Protein AF-A0A1J0LWB2-F1 (afdb_monomer)

Sequence (315 aa):
MRRSAWEVYEWVLEAARREGLGVGEGEIVRALRRLGRSAFRAFAQRLGLSPKYLRHDLLPVADLPEVLREALRQGLPLREAHRLHRLVRRGLLTLEDLEGKPPEALAALPYPDLEVPLEAPIWLFPPDPRGREALSPVVAKALVLRYTQRGELVVDPMAGYGTVVEAARALGRRAWGGDIQPLGPSVERADIRHLRERFRREAALLVLHPPTFAAFQKEGGRDLDPEERYAAYVQYLTDLVGYSLPALRQGGRLALVVSPRKEISPKEAQEGRDFFLSPFERALAEALSLRPVRYHLAVSRDGRQDWHVFVGEAG

Mean predicted aligned error: 6.79 Å

InterPro domains:
  IPR029063 S-adenosyl-L-methionine-dependent methyltransferase superfamily [G3DSA:3.40.50.150] (134-205)
  IPR029063 S-adenosyl-L-methionine-dependent methyltransferase superfamily [SSF53335] (137-183)

Solvent-accessible surface area (backbone atoms only — not comparable to full-atom values): 17330 Å² total; per-residue (Å²): 134,82,77,50,67,47,60,49,43,53,51,51,54,52,54,37,38,76,70,69,42,37,88,50,70,71,46,30,50,51,43,59,72,64,44,53,74,66,60,40,42,55,55,25,51,77,70,74,39,55,52,63,51,48,62,72,57,45,56,52,55,80,74,48,58,66,68,49,49,51,29,31,69,73,63,29,52,66,72,49,46,55,46,52,52,52,35,36,77,68,70,75,39,57,71,74,81,51,52,72,45,44,40,54,62,54,67,48,58,76,72,71,79,81,79,52,64,72,87,49,51,60,35,64,36,77,75,56,80,62,45,91,88,51,76,45,56,47,58,32,37,42,52,44,64,68,57,47,60,71,65,38,32,38,36,22,52,48,28,35,63,14,46,52,34,53,35,26,42,77,65,46,22,39,56,45,21,19,8,84,68,48,53,15,73,72,23,40,80,34,58,44,86,53,39,54,80,77,33,72,44,58,22,33,28,36,45,43,48,64,74,39,67,75,53,45,56,72,75,44,77,92,82,64,56,73,69,58,48,50,52,48,50,44,49,50,53,35,48,54,52,60,40,46,54,54,22,38,15,75,71,9,34,40,36,45,38,41,49,78,81,88,78,69,52,71,72,34,43,76,70,72,50,73,75,88,76,78,62,62,67,55,40,50,64,70,38,78,66,38,48,80,76,50,61,35,43,34,33,22,76,82,70,83,46,60,38,44,33,43,29,28,29,33,106

Organism: Thermus brockianus (NCBI:txid56956)

Foldseek 3Di:
DDDALLRLLVVLQVLLVVVVQDDDLVSSLVSLQPDDPVRNCVSQVVSVHHSCCVNPQRSCLVVQDVLLSVLSVLRQHSVLSVVLRVCCVVVVDPVVNSHLAHNLRSSQPPQDDQPFPLPDQEGEDADRSSDALDDRLNVLLSQLVNQDDAAAEEEEQDCAQVSNVVSQVVRRYHYAAEHCHHRHPRYHDDHLLCVLVVAAQRHQEYEYRDGALVRQCVVDDPPDDPVVSVVVVLVVLLVSVVSCQRRHHAQHKYKYKYDFDDDQDPVCVVSVNPDGDDSPVVSVVVVVQWDWDGWHWYAYPVRPYIIIITMTTGD

pLDDT: mean 89.71, std 10.51, range [50.34, 98.81]

Secondary structure (DSSP, 8-state):
-PPPHHHHHHHHHHHHHHTTS-SSHHHHHHHHHHS-HHHHHHHHHHTT--HHHIIIIIGGGGGS-HHHHHHHHTT--HHHHHHHHHHHHTTSS-SGGGTT--HHHHHTPSPPP----TTSSEEEEPPPTT-TTSPPHHHHHHHHHHH--TTPEEEETT-TTTHHHHHHHHTT-EEEEEESS--STT-EE--GGGHHHH-SS-EEEEEE-PPPHHHHHHHS-TTS-HHHHHHHHHHHHHHHHHHHGGGEEEEEEEEEEE-------HHHHHTT------THHHHHHH-TTEEEEEEEEEEETTSS-EEEEEEEEE-

Structure (mmCIF, N/CA/C/O backbone):
data_AF-A0A1J0LWB2-F1
#
_entry.id   AF-A0A1J0LWB2-F1
#
loop_
_atom_site.group_PDB
_atom_site.id
_atom_site.type_symbol
_atom_site.label_atom_id
_atom_site.label_alt_id
_atom_site.label_comp_id
_atom_site.label_asym_id
_atom_site.label_entity_id
_atom_site.label_seq_id
_atom_site.pdbx_PDB_ins_code
_atom_site.Cartn_x
_atom_site.Cartn_y
_atom_site.Cartn_z
_atom_site.occupancy
_atom_site.B_iso_or_equiv
_atom_site.auth_seq_id
_atom_site.auth_comp_id
_atom_site.auth_asym_id
_atom_site.auth_atom_id
_atom_site.pdbx_PDB_model_num
ATOM 1 N N . MET A 1 1 ? 18.653 17.272 -13.299 1.00 50.34 1 MET A N 1
ATOM 2 C CA . MET A 1 1 ? 17.707 16.162 -13.041 1.00 50.34 1 MET A CA 1
ATOM 3 C C . MET A 1 1 ? 18.201 14.908 -13.740 1.00 50.34 1 MET A C 1
ATOM 5 O O . MET A 1 1 ? 18.636 14.998 -14.881 1.00 50.34 1 MET A O 1
ATOM 9 N N . ARG A 1 2 ? 18.203 13.763 -13.053 1.00 75.56 2 ARG A N 1
ATOM 10 C CA . ARG A 1 2 ? 18.550 12.465 -13.649 1.00 75.56 2 ARG A CA 1
ATOM 11 C C . ARG A 1 2 ? 17.336 11.986 -14.450 1.00 75.56 2 ARG A C 1
ATOM 13 O O . ARG A 1 2 ? 16.256 11.942 -13.874 1.00 75.56 2 ARG A O 1
ATOM 20 N N . ARG A 1 3 ? 17.510 11.673 -15.740 1.00 83.88 3 ARG A N 1
ATOM 21 C CA . ARG A 1 3 ? 16.403 11.204 -16.589 1.00 83.88 3 ARG A CA 1
ATOM 22 C C . ARG A 1 3 ? 15.801 9.908 -16.040 1.00 83.88 3 ARG A C 1
ATOM 24 O O . ARG A 1 3 ? 16.555 9.029 -15.606 1.00 83.88 3 ARG A O 1
ATOM 31 N N . SER A 1 4 ? 14.479 9.788 -16.076 1.00 92.31 4 SER A N 1
ATOM 32 C CA . SER A 1 4 ? 13.766 8.547 -15.780 1.00 92.31 4 SER A CA 1
ATOM 33 C C . SER A 1 4 ? 14.078 7.486 -16.842 1.00 92.31 4 SER A C 1
ATOM 35 O O . SER A 1 4 ? 14.552 7.786 -17.940 1.00 92.31 4 SER A O 1
ATOM 37 N N . ALA A 1 5 ? 13.828 6.214 -16.530 1.00 93.31 5 ALA A N 1
ATOM 38 C CA . ALA A 1 5 ? 14.033 5.148 -17.509 1.00 93.31 5 ALA A CA 1
ATOM 39 C C . ALA A 1 5 ? 13.138 5.315 -18.749 1.00 93.31 5 ALA A C 1
ATOM 41 O O . ALA A 1 5 ? 13.579 4.997 -19.853 1.00 93.31 5 ALA A O 1
ATOM 42 N N . TRP A 1 6 ? 11.925 5.848 -18.565 1.00 96.06 6 TRP A N 1
ATOM 43 C CA . TRP A 1 6 ? 11.004 6.164 -19.652 1.00 96.06 6 TRP A CA 1
ATOM 44 C C . TRP A 1 6 ? 11.558 7.271 -20.558 1.00 96.06 6 TRP A C 1
ATOM 46 O O . TRP A 1 6 ? 11.676 7.071 -21.762 1.00 96.06 6 TRP A O 1
ATOM 56 N N . GLU A 1 7 ? 12.024 8.380 -19.980 1.00 96.12 7 GLU A N 1
ATOM 57 C CA . GLU A 1 7 ? 12.622 9.489 -20.740 1.00 96.12 7 GLU A CA 1
ATOM 58 C C . GLU A 1 7 ? 13.866 9.041 -21.526 1.00 96.12 7 GLU A C 1
ATOM 60 O O . GLU A 1 7 ? 14.116 9.486 -22.646 1.00 96.12 7 GLU A O 1
ATOM 65 N N . VAL A 1 8 ? 14.672 8.137 -20.954 1.00 96.44 8 VAL A N 1
ATOM 66 C CA . VAL A 1 8 ? 15.820 7.551 -21.663 1.00 96.44 8 VAL A CA 1
ATOM 67 C C . VAL A 1 8 ? 15.359 6.652 -22.812 1.00 96.44 8 VAL A C 1
ATOM 69 O O . VAL A 1 8 ? 15.985 6.661 -23.872 1.00 96.44 8 VAL A O 1
ATOM 72 N N . TYR A 1 9 ? 14.288 5.881 -22.622 1.00 97.31 9 TYR A N 1
ATOM 73 C CA . TYR A 1 9 ? 13.714 5.041 -23.669 1.00 97.31 9 TYR A CA 1
ATOM 74 C C . TYR A 1 9 ? 13.178 5.882 -24.838 1.00 97.31 9 TYR A C 1
ATOM 76 O O . TYR A 1 9 ? 13.535 5.618 -25.985 1.00 97.31 9 TYR A O 1
ATOM 84 N N . GLU A 1 10 ? 12.430 6.950 -24.565 1.00 96.75 10 GLU A N 1
ATOM 85 C CA . GLU A 1 10 ? 11.955 7.884 -25.596 1.00 96.75 10 GLU A CA 1
ATOM 86 C C . GLU A 1 10 ? 13.114 8.550 -26.337 1.00 96.75 10 GLU A C 1
ATOM 88 O O . GLU A 1 10 ? 13.130 8.592 -27.569 1.00 96.75 10 GLU A O 1
ATOM 93 N N . TRP A 1 11 ? 14.145 8.976 -25.606 1.00 97.00 11 TRP A N 1
ATOM 94 C CA . TRP A 1 11 ? 15.340 9.557 -26.209 1.00 97.00 11 TRP A CA 1
ATOM 95 C C . TRP A 1 11 ? 16.062 8.588 -27.161 1.00 97.00 11 TRP A C 1
ATOM 97 O O . TRP A 1 11 ? 16.540 8.997 -28.222 1.00 97.00 11 TRP A O 1
ATOM 107 N N . VAL A 1 12 ? 16.111 7.295 -26.823 1.00 97.62 12 VAL A N 1
ATOM 108 C CA . VAL A 1 12 ? 16.635 6.245 -27.712 1.00 97.62 12 VAL A CA 1
ATOM 109 C C . VAL A 1 12 ? 15.805 6.144 -28.993 1.00 97.62 12 VAL A C 1
ATOM 111 O O . VAL A 1 12 ? 16.383 6.051 -30.080 1.00 97.62 12 VAL A O 1
ATOM 114 N N . LEU A 1 13 ? 14.472 6.167 -28.886 1.00 97.75 13 LEU A N 1
ATOM 115 C CA . LEU A 1 13 ? 13.584 6.098 -30.049 1.00 97.75 13 LEU A CA 1
ATOM 116 C C . LEU A 1 13 ? 13.758 7.318 -30.959 1.00 97.75 13 LEU A C 1
ATOM 118 O O . LEU A 1 13 ? 13.860 7.171 -32.177 1.00 97.75 13 LEU A O 1
ATOM 122 N N . GLU A 1 14 ? 13.860 8.518 -30.388 1.00 97.44 14 GLU A N 1
ATOM 123 C CA . GLU A 1 14 ? 14.121 9.739 -31.151 1.00 97.44 14 GLU A CA 1
ATOM 124 C C . GLU A 1 14 ? 15.462 9.700 -31.885 1.00 97.44 14 GLU A C 1
ATOM 126 O O . GLU A 1 14 ? 15.532 10.063 -33.061 1.00 97.44 14 GLU A O 1
ATOM 131 N N . ALA A 1 15 ? 16.526 9.257 -31.211 1.00 97.12 15 ALA A N 1
ATOM 132 C CA . ALA A 1 15 ? 17.847 9.149 -31.817 1.00 97.12 15 ALA A CA 1
ATOM 133 C C . ALA A 1 15 ? 17.842 8.166 -32.995 1.00 97.12 15 ALA A C 1
ATOM 135 O O . ALA A 1 15 ? 18.354 8.477 -34.067 1.00 97.12 15 ALA A O 1
ATOM 136 N N . ALA A 1 16 ? 17.194 7.013 -32.828 1.00 96.94 16 ALA A N 1
ATOM 137 C CA . ALA A 1 16 ? 17.057 6.029 -33.892 1.00 96.94 16 ALA A CA 1
ATOM 138 C C . ALA A 1 16 ? 16.221 6.548 -35.075 1.00 96.94 16 ALA A C 1
ATOM 140 O O . ALA A 1 16 ? 16.562 6.282 -36.228 1.00 96.94 16 ALA A O 1
ATOM 141 N N . ARG A 1 17 ? 15.172 7.340 -34.812 1.00 97.00 17 ARG A N 1
ATOM 142 C CA . ARG A 1 17 ? 14.364 7.983 -35.860 1.00 97.00 17 ARG A CA 1
ATOM 143 C C . ARG A 1 17 ? 15.189 8.968 -36.691 1.00 97.00 17 ARG A C 1
ATOM 145 O O . ARG A 1 17 ? 15.087 8.958 -37.914 1.00 97.00 17 ARG A O 1
ATOM 152 N N . ARG A 1 18 ? 16.045 9.779 -36.053 1.00 96.06 18 ARG A N 1
ATOM 153 C CA . ARG A 1 18 ? 16.957 10.711 -36.755 1.00 96.06 18 ARG A CA 1
ATOM 154 C C . ARG A 1 18 ? 17.971 9.992 -37.647 1.00 96.06 18 ARG A C 1
ATOM 156 O O . ARG A 1 18 ? 18.451 10.575 -38.610 1.00 96.06 18 ARG A O 1
ATOM 163 N N . GLU A 1 19 ? 18.267 8.731 -37.349 1.00 93.94 19 GLU A N 1
ATOM 164 C CA . GLU A 1 19 ? 19.167 7.879 -38.135 1.00 93.94 19 GLU A CA 1
ATOM 165 C C . GLU A 1 19 ? 18.444 7.043 -39.197 1.00 93.94 19 GLU A C 1
ATOM 167 O O . GLU A 1 19 ? 19.058 6.192 -39.837 1.00 93.94 19 GLU A O 1
ATOM 172 N N . GLY A 1 20 ? 17.141 7.266 -39.390 1.00 94.00 20 GLY A N 1
ATOM 173 C CA . GLY A 1 20 ? 16.360 6.558 -40.399 1.00 94.00 20 GLY A CA 1
ATOM 174 C C . GLY A 1 20 ? 16.113 5.084 -40.070 1.00 94.00 20 GLY A C 1
ATOM 175 O O . GLY A 1 20 ? 15.808 4.306 -40.968 1.00 94.00 20 GLY A O 1
ATOM 176 N N . LEU A 1 21 ? 16.211 4.677 -38.797 1.00 91.88 21 LEU A N 1
ATOM 177 C CA . LEU A 1 21 ? 15.975 3.288 -38.371 1.00 91.88 21 LEU A CA 1
ATOM 178 C C . LEU A 1 21 ? 14.481 2.907 -38.286 1.00 91.88 21 LEU A C 1
ATOM 180 O O . LEU A 1 21 ? 14.154 1.810 -37.834 1.00 91.88 21 LEU A O 1
ATOM 184 N N . GLY A 1 22 ? 13.578 3.794 -38.708 1.00 92.38 22 GLY A N 1
ATOM 185 C CA . GLY A 1 22 ? 12.127 3.598 -38.722 1.00 92.38 22 GLY A CA 1
ATOM 186 C C . GLY A 1 22 ? 11.370 4.829 -38.227 1.00 92.38 22 GLY A C 1
ATOM 187 O O . GLY A 1 22 ? 11.967 5.763 -37.687 1.00 92.38 22 GLY A O 1
ATOM 188 N N . VAL A 1 23 ? 10.047 4.826 -38.398 1.00 90.25 23 VAL A N 1
ATOM 189 C CA . VAL A 1 23 ? 9.174 5.925 -37.944 1.00 90.25 23 VAL A CA 1
ATOM 190 C C . VAL A 1 23 ? 8.468 5.538 -36.647 1.00 90.25 23 VAL A C 1
ATOM 192 O O . VAL A 1 23 ? 8.470 6.309 -35.677 1.00 90.25 23 VAL A O 1
ATOM 195 N N . GLY A 1 24 ? 7.913 4.323 -36.618 1.00 93.62 24 GLY A N 1
ATOM 196 C CA . GLY A 1 24 ? 7.199 3.770 -35.470 1.00 93.62 24 GLY A CA 1
ATOM 197 C C . GLY A 1 24 ? 8.116 3.074 -34.463 1.00 93.62 24 GLY A C 1
ATOM 198 O O . GLY A 1 24 ? 9.138 2.492 -34.829 1.00 93.62 24 GLY A O 1
ATOM 199 N N . GLU A 1 25 ? 7.716 3.068 -33.188 1.00 95.75 25 GLU A N 1
ATOM 200 C CA . GLU A 1 25 ? 8.449 2.400 -32.098 1.00 95.75 25 GLU A CA 1
ATOM 201 C C . GLU A 1 25 ? 8.793 0.943 -32.440 1.00 95.75 25 GLU A C 1
ATOM 203 O O . GLU A 1 25 ? 9.950 0.534 -32.346 1.00 95.75 25 GLU A O 1
ATOM 208 N N . GLY A 1 26 ? 7.812 0.168 -32.912 1.00 95.06 26 GLY A N 1
ATOM 209 C CA . GLY A 1 26 ? 8.024 -1.236 -33.261 1.00 95.06 26 GLY A CA 1
ATOM 210 C C . GLY A 1 26 ? 9.034 -1.443 -34.396 1.00 95.06 26 GLY A C 1
ATOM 211 O O . GLY A 1 26 ? 9.789 -2.415 -34.375 1.00 95.06 26 GLY A O 1
ATOM 212 N N . GLU A 1 27 ? 9.086 -0.542 -35.381 1.00 96.50 27 GLU A N 1
ATOM 213 C CA . GLU A 1 27 ? 10.077 -0.592 -36.466 1.00 96.50 27 GLU A CA 1
ATOM 214 C C . GLU A 1 27 ? 11.475 -0.297 -35.939 1.00 96.50 27 GLU A C 1
ATOM 216 O O . GLU A 1 27 ? 12.389 -1.095 -36.149 1.00 96.50 27 GLU A O 1
ATOM 221 N N . ILE A 1 28 ? 11.598 0.794 -35.182 1.00 97.94 28 ILE A N 1
ATOM 222 C CA . ILE A 1 28 ? 12.841 1.246 -34.563 1.00 97.94 28 ILE A CA 1
ATOM 223 C C . ILE A 1 28 ? 13.427 0.149 -33.673 1.00 97.94 28 ILE A C 1
ATOM 225 O O . ILE A 1 28 ? 14.597 -0.213 -33.804 1.00 97.94 28 ILE A O 1
ATOM 229 N N . VAL A 1 29 ? 12.617 -0.437 -32.790 1.00 97.19 29 VAL A N 1
ATOM 230 C CA . VAL A 1 29 ? 13.066 -1.486 -31.867 1.00 97.19 29 VAL A CA 1
ATOM 231 C C . VAL A 1 29 ? 13.518 -2.728 -32.638 1.00 97.19 29 VAL A C 1
ATOM 233 O O . VAL A 1 29 ? 14.559 -3.307 -32.311 1.00 97.19 29 VAL A O 1
ATOM 236 N N . ARG A 1 30 ? 12.797 -3.128 -33.696 1.00 97.38 30 ARG A N 1
ATOM 237 C CA . ARG A 1 30 ? 13.216 -4.240 -34.569 1.00 97.38 30 ARG A CA 1
ATOM 238 C C . ARG A 1 30 ? 14.526 -3.937 -35.295 1.00 97.38 30 ARG A C 1
ATOM 240 O O . ARG A 1 30 ? 15.390 -4.813 -35.341 1.00 97.38 30 ARG A O 1
ATOM 247 N N . ALA A 1 31 ? 14.692 -2.730 -35.832 1.00 97.25 31 ALA A N 1
ATOM 248 C CA . ALA A 1 31 ? 15.914 -2.306 -36.507 1.00 97.25 31 ALA A CA 1
ATOM 249 C C . ALA A 1 31 ? 17.111 -2.324 -35.545 1.00 97.25 31 ALA A C 1
ATOM 251 O O . ALA A 1 31 ? 18.113 -2.983 -35.820 1.00 97.25 31 ALA A O 1
ATOM 252 N N . LEU A 1 32 ? 16.968 -1.721 -34.360 1.00 97.25 32 LEU A N 1
ATOM 253 C CA . LEU A 1 32 ? 18.001 -1.709 -33.320 1.00 97.25 32 LEU A CA 1
ATOM 254 C C . LEU A 1 32 ? 18.388 -3.124 -32.860 1.00 97.25 32 LEU A C 1
ATOM 256 O O . LEU A 1 32 ? 19.571 -3.406 -32.667 1.00 97.25 32 LEU A O 1
ATOM 260 N N . ARG A 1 33 ? 17.426 -4.050 -32.725 1.00 96.50 33 ARG A N 1
ATOM 261 C CA . ARG A 1 33 ? 17.703 -5.459 -32.370 1.00 96.50 33 ARG A CA 1
ATOM 262 C C . ARG A 1 33 ? 18.510 -6.198 -33.447 1.00 96.50 33 ARG A C 1
ATOM 264 O O . ARG A 1 33 ? 19.288 -7.088 -33.085 1.00 96.50 33 ARG A O 1
ATOM 271 N N . ARG A 1 34 ? 18.334 -5.829 -34.724 1.00 96.56 34 ARG A N 1
ATOM 272 C CA . ARG A 1 34 ? 18.994 -6.423 -35.904 1.00 96.56 34 ARG A CA 1
ATOM 273 C C . ARG A 1 34 ? 20.358 -5.818 -36.236 1.00 96.56 34 ARG A C 1
ATOM 275 O O . ARG A 1 34 ? 21.096 -6.431 -37.003 1.00 96.56 34 ARG A O 1
ATOM 282 N N . LEU A 1 35 ? 20.708 -4.655 -35.680 1.00 95.12 35 LEU A N 1
ATOM 283 C CA . LEU A 1 35 ? 22.022 -4.052 -35.907 1.00 95.12 35 LEU A CA 1
ATOM 284 C C . LEU A 1 35 ? 23.146 -5.029 -35.542 1.00 95.12 35 LEU A C 1
ATOM 286 O O . LEU A 1 35 ? 23.122 -5.684 -34.495 1.00 95.12 35 LEU A O 1
ATOM 290 N N . GLY A 1 36 ? 24.175 -5.069 -36.390 1.00 96.44 36 GLY A N 1
ATOM 291 C CA . GLY A 1 36 ? 25.411 -5.783 -36.091 1.00 96.44 36 GLY A CA 1
ATOM 292 C C . GLY A 1 36 ? 26.055 -5.271 -34.799 1.00 96.44 36 GLY A C 1
ATOM 293 O O . GLY A 1 36 ? 25.891 -4.111 -34.414 1.00 96.44 36 GLY A O 1
ATOM 294 N N . ARG A 1 37 ? 26.829 -6.128 -34.123 1.00 95.25 37 ARG A N 1
ATOM 295 C CA . ARG A 1 37 ? 27.415 -5.840 -32.799 1.00 95.25 37 ARG A CA 1
ATOM 296 C C . ARG A 1 37 ? 28.179 -4.510 -32.746 1.00 95.25 37 ARG A C 1
ATOM 298 O O . ARG A 1 37 ? 28.050 -3.790 -31.758 1.00 95.25 37 ARG A O 1
ATOM 305 N N . SER A 1 38 ? 28.957 -4.191 -33.780 1.00 96.50 38 SER A N 1
ATOM 306 C CA . SER A 1 38 ? 29.737 -2.949 -33.859 1.00 96.50 38 SER A CA 1
ATOM 307 C C . SER A 1 38 ? 28.842 -1.717 -34.013 1.00 96.50 38 SER A C 1
ATOM 309 O O . SER A 1 38 ? 28.973 -0.777 -33.233 1.00 96.50 38 SER A O 1
ATOM 311 N N . ALA A 1 39 ? 27.877 -1.758 -34.938 1.00 96.44 39 ALA A N 1
ATOM 312 C CA . ALA A 1 39 ? 26.924 -0.669 -35.162 1.00 96.44 39 ALA A CA 1
ATOM 313 C C . ALA A 1 39 ? 26.061 -0.403 -33.918 1.00 96.44 39 ALA A C 1
ATOM 315 O O . ALA A 1 39 ? 25.905 0.739 -33.495 1.00 96.44 39 ALA A O 1
ATOM 316 N N . PHE A 1 40 ? 25.583 -1.463 -33.261 1.00 97.75 40 PHE A N 1
ATOM 317 C CA . PHE A 1 40 ? 24.809 -1.344 -32.027 1.00 97.75 40 PHE A CA 1
ATOM 318 C C . PHE A 1 40 ? 25.623 -0.728 -30.878 1.00 97.75 40 PHE A C 1
ATOM 320 O O . PHE A 1 40 ? 25.121 0.109 -30.129 1.00 97.75 40 PHE A O 1
ATOM 327 N N . ARG A 1 41 ? 26.899 -1.119 -30.730 1.00 97.56 41 ARG A N 1
ATOM 328 C CA . ARG A 1 41 ? 27.798 -0.532 -29.722 1.00 97.56 41 ARG A CA 1
ATOM 329 C C . ARG A 1 41 ? 28.055 0.948 -29.984 1.00 97.56 41 ARG A C 1
ATOM 331 O O . ARG A 1 41 ? 27.961 1.727 -29.042 1.00 97.56 41 ARG A O 1
ATOM 338 N N . ALA A 1 42 ? 28.329 1.323 -31.233 1.00 97.19 42 ALA A N 1
ATOM 339 C CA . ALA A 1 42 ? 28.524 2.717 -31.622 1.00 97.19 42 ALA A CA 1
ATOM 340 C C . ALA A 1 42 ? 27.259 3.558 -31.373 1.00 97.19 42 ALA A C 1
ATOM 342 O O . ALA A 1 42 ? 27.342 4.683 -30.883 1.00 97.19 42 ALA A O 1
ATOM 343 N N . PHE A 1 43 ? 26.075 2.998 -31.641 1.00 97.56 43 PHE A N 1
ATOM 344 C CA . PHE A 1 43 ? 24.801 3.633 -31.307 1.00 97.56 43 PHE A CA 1
ATOM 345 C C . PHE A 1 43 ? 24.651 3.862 -29.797 1.00 97.56 43 PHE A C 1
ATOM 347 O O . PHE A 1 43 ? 24.436 4.994 -29.374 1.00 97.56 43 PHE A O 1
ATOM 354 N N . ALA A 1 44 ? 24.851 2.829 -28.973 1.00 97.19 44 ALA A N 1
ATOM 355 C CA . ALA A 1 44 ? 24.745 2.949 -27.518 1.00 97.19 44 ALA A CA 1
ATOM 356 C C . ALA A 1 44 ? 25.751 3.958 -26.926 1.00 97.19 44 ALA A C 1
ATOM 358 O O . ALA A 1 44 ? 25.377 4.782 -26.093 1.00 97.19 44 ALA A O 1
ATOM 359 N N . GLN A 1 45 ? 27.008 3.928 -27.385 1.00 96.19 45 GLN A N 1
ATOM 360 C CA . GLN A 1 45 ? 28.072 4.816 -26.905 1.00 96.19 45 GLN A CA 1
ATOM 361 C C . GLN A 1 45 ? 27.788 6.291 -27.195 1.00 96.19 45 GLN A C 1
ATOM 363 O O . GLN A 1 45 ? 28.016 7.122 -26.320 1.00 96.19 45 GLN A O 1
ATOM 368 N N . ARG A 1 46 ? 27.240 6.623 -28.372 1.00 96.25 46 ARG A N 1
ATOM 369 C CA . ARG A 1 46 ? 26.841 8.006 -28.700 1.00 96.25 46 ARG A CA 1
ATOM 370 C C . ARG A 1 46 ? 25.761 8.548 -27.769 1.00 96.25 46 ARG A C 1
ATOM 372 O O . ARG A 1 46 ? 25.734 9.742 -27.499 1.00 96.25 46 ARG A O 1
ATOM 379 N N . LEU A 1 47 ? 24.906 7.671 -27.249 1.00 95.38 47 LEU A N 1
ATOM 380 C CA . LEU A 1 47 ? 23.891 8.019 -26.255 1.00 95.38 47 LEU A CA 1
ATOM 381 C C . LEU A 1 47 ? 24.425 7.968 -24.812 1.00 95.38 47 LEU A C 1
ATOM 383 O O . LEU A 1 47 ? 23.662 8.139 -23.867 1.00 95.38 47 LEU A O 1
ATOM 387 N N . GLY A 1 48 ? 25.716 7.693 -24.603 1.00 96.06 48 GLY A N 1
ATOM 388 C CA . GLY A 1 48 ? 26.278 7.516 -23.262 1.00 96.06 48 GLY A CA 1
ATOM 389 C C . GLY A 1 48 ? 25.683 6.322 -22.504 1.00 96.06 48 GLY A C 1
ATOM 390 O O . GLY A 1 48 ? 25.721 6.284 -21.276 1.00 96.06 48 GLY A O 1
ATOM 391 N N . LEU A 1 49 ? 25.109 5.348 -23.218 1.00 96.62 49 LEU A N 1
ATOM 392 C CA . LEU A 1 49 ? 24.478 4.166 -22.640 1.00 96.62 49 LEU A CA 1
ATOM 393 C C . LEU A 1 49 ? 25.397 2.953 -22.758 1.00 96.62 49 LEU A C 1
ATOM 395 O O . LEU A 1 49 ? 26.073 2.742 -23.768 1.00 96.62 49 LEU A O 1
ATOM 399 N N . SER A 1 50 ? 25.368 2.079 -21.750 1.00 97.06 50 SER A N 1
ATOM 400 C CA . SER A 1 50 ? 26.008 0.776 -21.910 1.00 97.06 50 SER A CA 1
ATOM 401 C C . SER A 1 50 ? 25.227 -0.060 -22.942 1.00 97.06 50 SER A C 1
ATOM 403 O O . SER A 1 50 ? 23.992 -0.108 -22.885 1.00 97.06 50 SER A O 1
ATOM 405 N N . PRO A 1 51 ? 25.903 -0.782 -23.858 1.00 97.38 51 PRO A N 1
ATOM 406 C CA . PRO A 1 51 ? 25.220 -1.651 -24.817 1.00 97.38 51 PRO A CA 1
ATOM 407 C C . PRO A 1 51 ? 24.355 -2.720 -24.138 1.00 97.38 51 PRO A C 1
ATOM 409 O O . PRO A 1 51 ? 23.314 -3.102 -24.667 1.00 97.38 51 PRO A O 1
ATOM 412 N N . LYS A 1 52 ? 24.768 -3.194 -22.954 1.00 96.69 52 LYS A N 1
ATOM 413 C CA . LYS A 1 52 ? 24.003 -4.171 -22.172 1.00 96.69 52 LYS A CA 1
ATOM 414 C C . LYS A 1 52 ? 22.674 -3.574 -21.708 1.00 96.69 52 LYS A C 1
ATOM 416 O O . LYS A 1 52 ? 21.642 -4.179 -21.969 1.00 96.69 52 LYS A O 1
ATOM 421 N N . TYR A 1 53 ? 22.714 -2.386 -21.104 1.00 96.81 53 TYR A N 1
ATOM 422 C CA . TYR A 1 53 ? 21.523 -1.683 -20.628 1.00 96.81 53 TYR A CA 1
ATOM 423 C C . TYR A 1 53 ? 20.551 -1.373 -21.767 1.00 96.81 53 TYR A C 1
ATOM 425 O O . TYR A 1 53 ? 19.366 -1.689 -21.685 1.00 96.81 53 TYR A O 1
ATOM 433 N N . LEU A 1 54 ? 21.063 -0.843 -22.885 1.00 97.75 54 LEU A N 1
ATOM 434 C CA . LEU A 1 54 ? 20.231 -0.582 -24.056 1.00 97.75 54 LEU A CA 1
ATOM 435 C C . LEU A 1 54 ? 19.551 -1.865 -24.555 1.00 97.75 54 LEU A C 1
ATOM 437 O O . LEU A 1 54 ? 18.342 -1.885 -24.765 1.00 97.75 54 LEU A O 1
ATOM 441 N N . ARG A 1 55 ? 20.313 -2.951 -24.722 1.00 97.38 55 ARG A N 1
ATOM 442 C CA . ARG A 1 55 ? 19.803 -4.188 -25.327 1.00 97.38 55 ARG A CA 1
ATOM 443 C C . ARG A 1 55 ? 18.852 -4.967 -24.424 1.00 97.38 55 ARG A C 1
ATOM 445 O O . ARG A 1 55 ? 17.882 -5.522 -24.932 1.00 97.38 55 ARG A O 1
ATOM 452 N N . HIS A 1 56 ? 19.166 -5.071 -23.136 1.00 96.00 56 HIS A N 1
ATOM 453 C CA . HIS A 1 56 ? 18.514 -6.016 -22.226 1.00 96.00 56 HIS A CA 1
ATOM 454 C C . HIS A 1 56 ? 17.549 -5.370 -21.236 1.00 96.00 56 HIS A C 1
ATOM 456 O O . HIS A 1 56 ? 16.724 -6.090 -20.686 1.00 96.00 56 HIS A O 1
ATOM 462 N N . ASP A 1 57 ? 17.616 -4.054 -21.040 1.00 95.81 57 ASP A N 1
ATOM 463 C CA . ASP A 1 57 ? 16.743 -3.353 -20.100 1.00 95.81 57 ASP A CA 1
ATOM 464 C C . ASP A 1 57 ? 15.844 -2.341 -20.827 1.00 95.81 57 ASP A C 1
ATOM 466 O O . ASP A 1 57 ? 14.632 -2.361 -20.633 1.00 95.81 57 ASP A O 1
ATOM 470 N N . LEU A 1 58 ? 16.395 -1.500 -21.712 1.00 97.31 58 LEU A N 1
ATOM 471 C CA . LEU A 1 58 ? 15.611 -0.464 -22.403 1.00 97.31 58 LEU A CA 1
ATOM 472 C C . LEU A 1 58 ? 14.796 -0.993 -23.585 1.00 97.31 58 LEU A C 1
ATOM 474 O O . LEU A 1 58 ? 13.594 -0.777 -23.638 1.00 97.31 58 LEU A O 1
ATOM 478 N N . LEU A 1 59 ? 15.407 -1.688 -24.549 1.00 97.44 59 LEU A N 1
ATOM 479 C CA . LEU A 1 59 ? 14.661 -2.184 -25.716 1.00 97.44 59 LEU A CA 1
ATOM 480 C C . LEU A 1 59 ? 13.509 -3.148 -25.374 1.00 97.44 59 LEU A C 1
ATOM 482 O O . LEU A 1 59 ? 12.549 -3.182 -26.144 1.00 97.44 59 LEU A O 1
ATOM 486 N N . PRO A 1 60 ? 13.558 -3.934 -24.282 1.00 97.56 60 PRO A N 1
ATOM 487 C CA . PRO A 1 60 ? 12.410 -4.723 -23.835 1.00 97.56 60 PRO A CA 1
ATOM 488 C C . PRO A 1 60 ? 11.232 -3.909 -23.283 1.00 97.56 60 PRO A C 1
ATOM 490 O O . PRO A 1 60 ? 10.161 -4.481 -23.118 1.00 97.56 60 PRO A O 1
ATOM 493 N N . VAL A 1 61 ? 11.377 -2.598 -23.037 1.00 97.81 61 VAL A N 1
ATOM 494 C CA . VAL A 1 61 ? 10.241 -1.717 -22.681 1.00 97.81 61 VAL A CA 1
ATOM 495 C C . VAL A 1 61 ? 9.149 -1.755 -23.756 1.00 97.81 61 VAL A C 1
ATOM 497 O O . VAL A 1 61 ? 7.970 -1.714 -23.423 1.00 97.81 61 VAL A O 1
ATOM 500 N N . ALA A 1 62 ? 9.537 -1.927 -25.024 1.00 97.06 62 ALA A N 1
ATOM 501 C CA . ALA A 1 62 ? 8.622 -2.074 -26.160 1.00 97.06 62 ALA A CA 1
ATOM 502 C C . ALA A 1 62 ? 7.692 -3.294 -26.053 1.00 97.06 62 ALA A C 1
ATOM 504 O O . ALA A 1 62 ? 6.640 -3.329 -26.681 1.00 97.06 62 ALA A O 1
ATOM 505 N N . ASP A 1 63 ? 8.110 -4.316 -25.301 1.00 96.25 63 ASP A N 1
ATOM 506 C CA . ASP A 1 63 ? 7.359 -5.560 -25.134 1.00 96.25 63 ASP A CA 1
ATOM 507 C C . ASP A 1 63 ? 6.543 -5.558 -23.824 1.00 96.25 63 ASP A C 1
ATOM 509 O O . ASP A 1 63 ? 5.934 -6.573 -23.482 1.00 96.25 63 ASP A O 1
ATOM 513 N N . LEU A 1 64 ? 6.575 -4.468 -23.044 1.00 97.38 64 LEU A N 1
ATOM 514 C CA . LEU A 1 64 ? 5.799 -4.362 -21.810 1.00 97.38 64 LEU A CA 1
ATOM 515 C C . LEU A 1 64 ? 4.316 -4.108 -22.128 1.00 97.38 64 LEU A C 1
ATOM 517 O O . LEU A 1 64 ? 4.012 -3.283 -22.989 1.00 97.38 64 LEU A O 1
ATOM 521 N N . PRO A 1 65 ? 3.385 -4.744 -21.395 1.00 97.00 65 PRO A N 1
ATOM 522 C CA . PRO A 1 65 ? 1.974 -4.366 -21.402 1.00 97.00 65 PRO A CA 1
ATOM 523 C C . PRO A 1 65 ? 1.780 -2.879 -21.080 1.00 97.00 65 PRO A C 1
ATOM 525 O O . PRO A 1 65 ? 2.531 -2.324 -20.273 1.00 97.00 65 PRO A O 1
ATOM 528 N N . GLU A 1 66 ? 0.747 -2.248 -21.647 1.00 96.31 66 GLU A N 1
ATOM 529 C CA . GLU A 1 66 ? 0.544 -0.796 -21.510 1.00 96.31 66 GLU A CA 1
ATOM 530 C C . GLU A 1 66 ? 0.420 -0.350 -20.047 1.00 96.31 66 GLU A C 1
ATOM 532 O O . GLU A 1 66 ? 1.012 0.656 -19.677 1.00 96.31 66 GLU A O 1
ATOM 537 N N . VAL A 1 67 ? -0.215 -1.150 -19.182 1.00 96.19 67 VAL A N 1
ATOM 538 C CA . VAL A 1 67 ? -0.295 -0.875 -17.733 1.00 96.19 67 VAL A CA 1
ATOM 539 C C . VAL A 1 67 ? 1.085 -0.688 -17.083 1.00 96.19 67 VAL A C 1
ATOM 541 O O . VAL A 1 67 ? 1.275 0.195 -16.251 1.00 96.19 67 VAL A O 1
ATOM 544 N N . LEU A 1 68 ? 2.092 -1.465 -17.496 1.00 96.94 68 LEU A N 1
ATOM 545 C CA . LEU A 1 68 ? 3.455 -1.338 -16.975 1.00 96.94 68 LEU A CA 1
ATOM 546 C C . LEU A 1 68 ? 4.222 -0.190 -17.629 1.00 96.94 68 LEU A C 1
ATOM 548 O O . LEU A 1 68 ? 5.096 0.391 -16.990 1.00 96.94 68 LEU A O 1
ATOM 552 N N . ARG A 1 69 ? 3.907 0.150 -18.881 1.00 96.25 69 ARG A N 1
ATOM 553 C CA . ARG A 1 69 ? 4.473 1.327 -19.554 1.00 96.25 69 ARG A CA 1
ATOM 554 C C . ARG A 1 69 ? 3.971 2.607 -18.902 1.00 96.25 69 ARG A C 1
ATOM 556 O O . ARG A 1 69 ? 4.771 3.494 -18.625 1.00 96.25 69 ARG A O 1
ATOM 563 N N . GLU A 1 70 ? 2.690 2.656 -18.566 1.00 95.31 70 GLU A N 1
ATOM 564 C CA . GLU A 1 70 ? 2.101 3.763 -17.827 1.00 95.31 70 GLU A CA 1
ATOM 565 C C . GLU A 1 70 ? 2.712 3.891 -16.429 1.00 95.31 70 GLU A C 1
ATOM 567 O O . GLU A 1 70 ? 3.179 4.963 -16.052 1.00 95.31 70 GLU A O 1
ATOM 572 N N . ALA A 1 71 ? 2.864 2.780 -15.705 1.00 94.81 71 ALA A N 1
ATOM 573 C CA . ALA A 1 71 ? 3.558 2.792 -14.421 1.00 94.81 71 ALA A CA 1
ATOM 574 C C . ALA A 1 71 ? 5.009 3.306 -14.532 1.00 94.81 71 ALA A C 1
ATOM 576 O O . ALA A 1 71 ? 5.466 4.061 -13.673 1.00 94.81 71 ALA A O 1
ATOM 577 N N . LEU A 1 72 ? 5.743 2.941 -15.594 1.00 95.44 72 LEU A N 1
ATOM 578 C CA . LEU A 1 72 ? 7.086 3.477 -15.859 1.00 95.44 72 LEU A CA 1
ATOM 579 C C . LEU A 1 72 ? 7.076 4.997 -16.069 1.00 95.44 72 LEU A C 1
ATOM 581 O O . LEU A 1 72 ? 7.970 5.670 -15.552 1.00 95.44 72 LEU A O 1
ATOM 585 N N . ARG A 1 73 ? 6.087 5.541 -16.796 1.00 94.88 73 ARG A N 1
ATOM 586 C CA . ARG A 1 73 ? 5.911 6.997 -16.978 1.00 94.88 73 ARG A CA 1
ATOM 587 C C . ARG A 1 73 ? 5.669 7.701 -15.649 1.00 94.88 73 ARG A C 1
ATOM 589 O O . ARG A 1 73 ? 6.218 8.771 -15.413 1.00 94.88 73 ARG A O 1
ATOM 596 N N . GLN A 1 74 ? 4.915 7.055 -14.766 1.00 92.88 74 GLN A N 1
ATOM 597 C CA . GLN A 1 74 ? 4.597 7.553 -13.429 1.00 92.88 74 GLN A CA 1
ATOM 598 C C . GLN A 1 74 ? 5.747 7.388 -12.420 1.00 92.88 74 GLN A C 1
ATOM 600 O O . GLN A 1 74 ? 5.626 7.824 -11.281 1.00 92.88 74 GLN A O 1
ATOM 605 N N . GLY A 1 75 ? 6.882 6.805 -12.823 1.00 92.69 75 GLY A N 1
ATOM 606 C CA . GLY A 1 75 ? 8.086 6.726 -11.994 1.00 92.69 75 GLY A CA 1
ATOM 607 C C . GLY A 1 75 ? 8.388 5.346 -11.412 1.00 92.69 75 GLY A C 1
ATOM 608 O O . GLY A 1 75 ? 9.331 5.218 -10.627 1.00 92.69 75 GLY A O 1
ATOM 609 N N . LEU A 1 76 ? 7.665 4.293 -11.817 1.00 94.44 76 LEU A N 1
ATOM 610 C CA . LEU A 1 76 ? 8.034 2.922 -11.468 1.00 94.44 76 LEU A CA 1
ATOM 611 C C . LEU A 1 76 ? 9.468 2.634 -11.955 1.00 94.44 76 LEU A C 1
ATOM 613 O O . LEU A 1 76 ? 9.789 2.869 -13.123 1.00 94.44 76 LEU A O 1
ATOM 617 N N . PRO A 1 77 ? 10.367 2.105 -11.107 1.00 94.50 77 PRO A N 1
ATOM 618 C CA . PRO A 1 77 ? 11.712 1.782 -11.556 1.00 94.50 77 PRO A CA 1
ATOM 619 C C . PRO A 1 77 ? 11.707 0.684 -12.631 1.00 94.50 77 PRO A C 1
ATOM 621 O O . PRO A 1 77 ? 11.005 -0.318 -12.511 1.00 94.50 77 PRO A O 1
ATOM 624 N N . LEU A 1 78 ? 12.575 0.802 -13.642 1.00 95.88 78 LEU A N 1
ATOM 625 C CA . LEU A 1 78 ? 12.642 -0.145 -14.771 1.00 95.88 78 LEU A CA 1
ATOM 626 C C . LEU A 1 78 ? 12.787 -1.612 -14.349 1.00 95.88 78 LEU A C 1
ATOM 628 O O . LEU A 1 78 ? 12.158 -2.506 -14.914 1.00 95.88 78 LEU A O 1
ATOM 632 N N . ARG A 1 79 ? 13.596 -1.858 -13.314 1.00 95.50 79 ARG A N 1
ATOM 633 C CA . ARG A 1 79 ? 13.782 -3.199 -12.745 1.00 95.50 79 ARG A CA 1
ATOM 634 C C . ARG A 1 79 ? 12.472 -3.798 -12.217 1.00 95.50 79 ARG A C 1
ATOM 636 O O . ARG A 1 79 ? 12.284 -5.009 -12.300 1.00 95.50 79 ARG A O 1
ATOM 643 N N . GLU A 1 80 ? 11.591 -2.957 -11.679 1.00 95.81 80 GLU A N 1
ATOM 644 C CA . GLU A 1 80 ? 10.313 -3.348 -11.087 1.00 95.81 80 GLU A CA 1
ATOM 645 C C . GLU A 1 80 ? 9.314 -3.669 -12.196 1.00 95.81 80 GLU A C 1
ATOM 647 O O . GLU A 1 80 ? 8.714 -4.737 -12.164 1.00 95.81 80 GLU A O 1
ATOM 652 N N . ALA A 1 81 ? 9.232 -2.840 -13.243 1.00 96.88 81 ALA A N 1
ATOM 653 C CA . ALA A 1 81 ? 8.402 -3.134 -14.413 1.00 96.88 81 ALA A CA 1
ATOM 654 C C . ALA A 1 81 ? 8.783 -4.475 -15.065 1.00 96.88 81 ALA A C 1
ATOM 656 O O . ALA A 1 81 ? 7.921 -5.318 -15.314 1.00 96.88 81 ALA A O 1
ATOM 657 N N . HIS A 1 82 ? 10.082 -4.742 -15.251 1.00 97.44 82 HIS A N 1
ATOM 658 C CA . HIS A 1 82 ? 10.548 -6.038 -15.763 1.00 97.44 82 HIS A CA 1
ATOM 659 C C . HIS A 1 82 ? 10.279 -7.194 -14.802 1.00 97.44 82 HIS A C 1
ATOM 661 O O . HIS A 1 82 ? 9.979 -8.310 -15.237 1.00 97.44 82 HIS A O 1
ATOM 667 N N . ARG A 1 83 ? 10.373 -6.970 -13.485 1.00 96.69 83 ARG A N 1
ATOM 668 C CA . ARG A 1 83 ? 9.976 -7.977 -12.494 1.00 96.69 83 ARG A CA 1
ATOM 669 C C . ARG A 1 83 ? 8.491 -8.307 -12.629 1.00 96.69 83 ARG A C 1
ATOM 671 O O . ARG A 1 83 ? 8.179 -9.487 -12.760 1.00 96.69 83 ARG A O 1
ATOM 678 N N . LEU A 1 84 ? 7.617 -7.303 -12.639 1.00 97.38 84 LEU A N 1
ATOM 679 C CA . LEU A 1 84 ? 6.167 -7.478 -12.736 1.00 97.38 84 LEU A CA 1
ATOM 680 C C . LEU A 1 84 ? 5.774 -8.159 -14.046 1.00 97.38 84 LEU A C 1
ATOM 682 O O . LEU A 1 84 ? 5.044 -9.144 -14.016 1.00 97.38 84 LEU A O 1
ATOM 686 N N . HIS A 1 85 ? 6.353 -7.753 -15.179 1.00 97.56 85 HIS A N 1
ATOM 687 C CA . HIS A 1 85 ? 6.105 -8.425 -16.455 1.00 97.56 85 HIS A CA 1
ATOM 688 C C . HIS A 1 85 ? 6.494 -9.913 -16.409 1.00 97.56 85 HIS A C 1
ATOM 690 O O . HIS A 1 85 ? 5.750 -10.768 -16.890 1.00 97.56 85 HIS A O 1
ATOM 696 N N . ARG A 1 86 ? 7.628 -10.263 -15.782 1.00 97.25 86 ARG A N 1
ATOM 697 C CA . ARG A 1 86 ? 8.009 -11.676 -15.593 1.00 97.25 86 ARG A CA 1
ATOM 698 C C . ARG A 1 86 ? 7.027 -12.439 -14.707 1.00 97.25 86 ARG A C 1
ATOM 700 O O . ARG A 1 86 ? 6.804 -13.615 -14.975 1.00 97.25 86 ARG A O 1
ATOM 707 N N . LEU A 1 87 ? 6.480 -11.813 -13.666 1.00 96.88 87 LEU A N 1
ATOM 708 C CA . LEU A 1 87 ? 5.484 -12.439 -12.790 1.00 96.88 87 LEU A CA 1
ATOM 709 C C . LEU A 1 87 ? 4.174 -12.698 -13.538 1.00 96.88 87 LEU A C 1
ATOM 711 O O . LEU A 1 87 ? 3.664 -13.814 -13.470 1.00 96.88 87 LEU A O 1
ATOM 715 N N . VAL A 1 88 ? 3.714 -11.729 -14.336 1.00 97.00 88 VAL A N 1
ATOM 716 C CA . VAL A 1 88 ? 2.541 -11.892 -15.208 1.00 97.00 88 VAL A CA 1
ATOM 717 C C . VAL A 1 88 ? 2.751 -13.033 -16.199 1.00 97.00 88 VAL A C 1
ATOM 719 O O . VAL A 1 88 ? 1.934 -13.942 -16.302 1.00 97.00 88 VAL A O 1
ATOM 722 N N . ARG A 1 89 ? 3.910 -13.078 -16.866 1.00 96.44 89 ARG A N 1
ATOM 723 C CA . ARG A 1 89 ? 4.247 -14.169 -17.797 1.00 96.44 89 ARG A CA 1
ATOM 724 C C . ARG A 1 89 ? 4.340 -15.549 -17.146 1.00 96.44 89 ARG A C 1
ATOM 726 O O . ARG A 1 89 ? 4.255 -16.548 -17.852 1.00 96.44 89 ARG A O 1
ATOM 733 N N . ARG A 1 90 ? 4.571 -15.609 -15.834 1.00 96.56 90 ARG A N 1
ATOM 734 C CA . ARG A 1 90 ? 4.603 -16.851 -15.048 1.00 96.56 90 ARG A CA 1
ATOM 735 C C . ARG A 1 90 ? 3.235 -17.223 -14.469 1.00 96.56 90 ARG A C 1
ATOM 737 O O . ARG A 1 90 ? 3.156 -18.232 -13.782 1.00 96.56 90 ARG A O 1
ATOM 744 N N . GLY A 1 91 ? 2.194 -16.423 -14.712 1.00 94.25 91 GLY A N 1
ATOM 745 C CA . GLY A 1 91 ? 0.862 -16.627 -14.140 1.00 94.25 91 GLY A CA 1
ATOM 746 C C . GLY A 1 91 ? 0.789 -16.374 -12.632 1.00 94.25 91 GLY A C 1
ATOM 747 O O . GLY A 1 91 ? -0.143 -16.836 -11.989 1.00 94.25 91 GLY A O 1
ATOM 748 N N . LEU A 1 92 ? 1.775 -15.673 -12.058 1.00 92.19 92 LEU A N 1
ATOM 749 C CA . LEU A 1 92 ? 1.800 -15.323 -10.630 1.00 92.19 92 LEU A CA 1
ATOM 750 C C . LEU A 1 92 ? 1.068 -14.008 -10.331 1.00 92.19 92 LEU A C 1
ATOM 752 O O . LEU A 1 92 ? 0.801 -13.711 -9.173 1.00 92.19 92 LEU A O 1
ATOM 756 N N . LEU A 1 93 ? 0.802 -13.214 -11.368 1.00 94.38 93 LEU A N 1
ATOM 757 C CA . LEU A 1 93 ? -0.019 -12.007 -11.352 1.00 94.38 93 LEU A CA 1
ATOM 758 C C . LEU A 1 93 ? -0.812 -11.955 -12.660 1.00 94.38 93 LEU A C 1
ATOM 760 O O . LEU A 1 93 ? -0.379 -12.496 -13.681 1.00 94.38 93 LEU A O 1
ATOM 764 N N . THR A 1 94 ? -1.940 -11.270 -12.643 1.00 94.62 94 THR A N 1
ATOM 765 C CA . THR A 1 94 ? -2.709 -10.893 -13.830 1.00 94.62 94 THR A CA 1
ATOM 766 C C . THR A 1 94 ? -2.410 -9.439 -14.211 1.00 94.62 94 THR A C 1
ATOM 768 O O . THR A 1 94 ? -1.725 -8.724 -13.481 1.00 94.62 94 THR A O 1
ATOM 771 N N . LEU A 1 95 ? -2.881 -8.986 -15.378 1.00 94.31 95 LEU A N 1
ATOM 772 C CA . LEU A 1 95 ? -2.806 -7.559 -15.724 1.00 94.31 95 LEU A CA 1
ATOM 773 C C . LEU A 1 95 ? -3.783 -6.721 -14.887 1.00 94.31 95 LEU A C 1
ATOM 775 O O . LEU A 1 95 ? -3.440 -5.596 -14.537 1.00 94.31 95 LEU A O 1
ATOM 779 N N . GLU A 1 96 ? -4.935 -7.289 -14.521 1.00 91.88 96 GLU A N 1
ATOM 780 C CA . GLU A 1 96 ? -5.920 -6.656 -13.632 1.00 91.88 96 GLU A CA 1
ATOM 781 C C . GLU A 1 96 ? -5.315 -6.354 -12.254 1.00 91.88 96 GLU A C 1
ATOM 783 O O . GLU A 1 96 ? -5.537 -5.278 -11.708 1.00 91.88 96 GLU A O 1
ATOM 788 N N . ASP A 1 97 ? -4.452 -7.235 -11.728 1.00 90.81 97 ASP A N 1
ATOM 789 C CA . ASP A 1 97 ? -3.747 -7.002 -10.456 1.00 90.81 97 ASP A CA 1
ATOM 790 C C . ASP A 1 97 ? -2.840 -5.759 -10.472 1.00 90.81 97 ASP A C 1
ATOM 792 O O . ASP A 1 97 ? -2.418 -5.290 -9.413 1.00 90.81 97 ASP A O 1
ATOM 796 N N . LEU A 1 98 ? -2.487 -5.244 -11.652 1.00 94.50 98 LEU A N 1
ATOM 797 C CA . LEU A 1 98 ? -1.604 -4.088 -11.823 1.00 94.50 98 LEU A CA 1
ATOM 798 C C . LEU A 1 98 ? -2.376 -2.797 -12.116 1.00 94.50 98 LEU A C 1
ATOM 800 O O . LEU A 1 98 ? -1.828 -1.703 -11.983 1.00 94.50 98 LEU A O 1
ATOM 804 N N . GLU A 1 99 ? -3.619 -2.907 -12.567 1.00 92.25 99 GLU A N 1
ATOM 805 C CA . GLU A 1 99 ? -4.337 -1.803 -13.187 1.00 92.25 99 GLU A CA 1
ATOM 806 C C . GLU A 1 99 ? -4.649 -0.682 -12.190 1.00 92.25 99 GLU A C 1
ATOM 808 O O . GLU A 1 99 ? -5.071 -0.925 -11.062 1.00 92.25 99 GLU A O 1
ATOM 813 N N . GLY A 1 100 ? -4.386 0.567 -12.591 1.00 87.25 100 GLY A N 1
ATOM 814 C CA . GLY A 1 100 ? -4.674 1.763 -11.792 1.00 87.25 100 GLY A CA 1
ATOM 815 C C . GLY A 1 100 ? -3.876 1.908 -10.490 1.00 87.25 100 GLY A C 1
ATOM 816 O O . GLY A 1 100 ? -4.126 2.846 -9.735 1.00 87.25 100 GLY A O 1
ATOM 817 N N . LYS A 1 101 ? -2.928 1.008 -10.200 1.00 90.81 101 LYS A N 1
ATOM 818 C CA . LYS A 1 101 ? -2.095 1.088 -8.996 1.00 90.81 101 LYS A CA 1
ATOM 819 C C . LYS A 1 101 ? -0.931 2.067 -9.192 1.00 90.81 101 LYS A C 1
ATOM 821 O O . LYS A 1 101 ? -0.251 2.002 -10.216 1.00 90.81 101 LYS A O 1
ATOM 826 N N . PRO A 1 102 ? -0.627 2.909 -8.191 1.00 91.38 102 PRO A N 1
ATOM 827 C CA . PRO A 1 102 ? 0.543 3.776 -8.235 1.00 91.38 102 PRO A CA 1
ATOM 828 C C . PRO A 1 102 ? 1.849 2.960 -8.147 1.00 91.38 102 PRO A C 1
ATOM 830 O O . PRO A 1 102 ? 1.844 1.827 -7.640 1.00 91.38 102 PRO A O 1
ATOM 833 N N . PRO A 1 103 ? 2.987 3.520 -8.600 1.00 90.88 103 PRO A N 1
ATOM 834 C CA . PRO A 1 103 ? 4.280 2.837 -8.626 1.00 90.88 103 PRO A CA 1
ATOM 835 C C . PRO A 1 103 ? 4.699 2.168 -7.311 1.00 90.88 103 PRO A C 1
ATOM 837 O O . PRO A 1 103 ? 5.220 1.052 -7.321 1.00 90.88 103 PRO A O 1
ATOM 840 N N . GLU A 1 104 ? 4.454 2.812 -6.172 1.00 89.06 104 GLU A N 1
ATOM 841 C CA . GLU A 1 104 ? 4.802 2.303 -4.844 1.00 89.06 104 GLU A CA 1
ATOM 842 C C . GLU A 1 104 ? 3.998 1.040 -4.509 1.00 89.06 104 GLU A C 1
ATOM 844 O O . GLU A 1 104 ? 4.539 0.076 -3.964 1.00 89.06 104 GLU A O 1
ATOM 849 N N . ALA A 1 105 ? 2.712 1.012 -4.879 1.00 88.62 105 ALA A N 1
ATOM 850 C CA . ALA A 1 105 ? 1.846 -0.146 -4.681 1.00 88.62 105 ALA A CA 1
ATOM 851 C C . ALA A 1 105 ? 2.226 -1.311 -5.597 1.00 88.62 105 ALA A C 1
ATOM 853 O O . ALA A 1 105 ? 2.269 -2.457 -5.149 1.00 88.62 105 ALA A O 1
ATOM 854 N N . LEU A 1 106 ? 2.569 -1.016 -6.850 1.00 92.19 106 LEU A N 1
ATOM 855 C CA . LEU A 1 106 ? 3.072 -2.003 -7.804 1.00 92.19 106 LEU A CA 1
ATOM 856 C C . LEU A 1 106 ? 4.390 -2.632 -7.338 1.00 92.19 106 LEU A C 1
ATOM 858 O O . LEU A 1 106 ? 4.577 -3.846 -7.439 1.00 92.19 106 LEU A O 1
ATOM 862 N N . ALA A 1 107 ? 5.292 -1.828 -6.772 1.00 88.19 107 ALA A N 1
ATOM 863 C CA . ALA A 1 107 ? 6.566 -2.307 -6.246 1.00 88.19 107 ALA A CA 1
ATOM 864 C C . ALA A 1 107 ? 6.402 -3.295 -5.074 1.00 88.19 107 ALA A C 1
ATOM 866 O O . ALA A 1 107 ? 7.290 -4.122 -4.859 1.00 88.19 107 ALA A O 1
ATOM 867 N N . ALA A 1 108 ? 5.271 -3.259 -4.362 1.00 87.06 108 ALA A N 1
ATOM 868 C CA . ALA A 1 108 ? 4.954 -4.174 -3.265 1.00 87.06 108 ALA A CA 1
ATOM 869 C C . ALA A 1 108 ? 4.412 -5.546 -3.715 1.00 87.06 108 ALA A C 1
ATOM 871 O O . ALA A 1 108 ? 4.227 -6.424 -2.872 1.00 87.06 108 ALA A O 1
ATOM 872 N N . LEU A 1 109 ? 4.153 -5.751 -5.014 1.00 90.06 109 LEU A N 1
ATOM 873 C CA . LEU A 1 109 ? 3.603 -7.004 -5.538 1.00 90.06 109 LEU A CA 1
ATOM 874 C C . LEU A 1 109 ? 4.686 -8.058 -5.871 1.00 90.06 109 LEU A C 1
ATOM 876 O O . LEU A 1 109 ? 5.777 -7.703 -6.349 1.00 90.06 109 LEU A O 1
ATOM 880 N N . PRO A 1 110 ? 4.367 -9.363 -5.715 1.00 87.50 110 PRO A N 1
ATOM 881 C CA . PRO A 1 110 ? 3.109 -9.897 -5.191 1.00 87.50 110 PRO A CA 1
ATOM 882 C C . PRO A 1 110 ? 3.068 -9.786 -3.665 1.00 87.50 110 PRO A C 1
ATOM 884 O O . PRO A 1 110 ? 4.106 -9.819 -3.002 1.00 87.50 110 PRO A O 1
ATOM 887 N N . TYR A 1 111 ? 1.867 -9.681 -3.099 1.00 80.62 111 TYR A N 1
ATOM 888 C CA . TYR A 1 111 ? 1.746 -9.682 -1.649 1.00 80.62 111 TYR A CA 1
ATOM 889 C C . TYR A 1 111 ? 2.133 -11.049 -1.085 1.00 80.62 111 TYR A C 1
ATOM 891 O O . TYR A 1 111 ? 1.619 -12.057 -1.571 1.00 80.62 111 TYR A O 1
ATOM 899 N N . PRO A 1 112 ? 2.982 -11.093 -0.047 1.00 73.12 112 PRO A N 1
ATOM 900 C CA . PRO A 1 112 ? 3.391 -12.350 0.549 1.00 73.12 112 PRO A CA 1
ATOM 901 C C . PRO A 1 112 ? 2.187 -13.121 1.097 1.00 73.12 112 PRO A C 1
ATOM 903 O O . PRO A 1 112 ? 1.148 -12.542 1.467 1.00 73.12 112 PRO A O 1
ATOM 906 N N . ASP A 1 113 ? 2.342 -14.440 1.132 1.00 72.81 113 ASP A N 1
ATOM 907 C CA . ASP A 1 113 ? 1.387 -15.322 1.782 1.00 72.81 113 ASP A CA 1
ATOM 908 C C . ASP A 1 113 ? 1.331 -15.033 3.280 1.00 72.81 113 ASP A C 1
ATOM 910 O O . ASP A 1 113 ? 2.279 -14.534 3.898 1.00 72.81 113 ASP A O 1
ATOM 914 N N . LEU A 1 114 ? 0.162 -15.291 3.860 1.00 73.81 114 LEU A N 1
ATOM 915 C CA . LEU A 1 114 ? -0.055 -15.037 5.271 1.00 73.81 114 LEU A CA 1
ATOM 916 C C . LEU A 1 114 ? 0.601 -16.141 6.105 1.00 73.81 114 LEU A C 1
ATOM 918 O O . LEU A 1 114 ? 0.016 -17.196 6.323 1.00 73.81 114 LEU A O 1
ATOM 922 N N . GLU A 1 115 ? 1.789 -15.859 6.625 1.00 77.75 115 GLU A N 1
ATOM 923 C CA . GLU A 1 115 ? 2.499 -16.705 7.592 1.00 77.75 115 GLU A CA 1
ATOM 924 C C . GLU A 1 115 ? 2.398 -16.113 9.005 1.00 77.75 115 GLU A C 1
ATOM 926 O O . GLU A 1 115 ? 3.407 -15.846 9.660 1.00 77.75 115 GLU A O 1
ATOM 931 N N . VAL A 1 116 ? 1.179 -15.826 9.467 1.00 84.50 116 VAL A N 1
ATOM 932 C CA . VAL A 1 116 ? 0.963 -15.180 10.768 1.00 84.50 116 VAL A CA 1
ATOM 933 C C . VAL A 1 116 ? 0.040 -16.030 11.643 1.00 84.50 116 VAL A C 1
ATOM 935 O O . VAL A 1 116 ? -1.073 -16.345 11.214 1.00 84.50 116 VAL A O 1
ATOM 938 N N . PRO A 1 117 ? 0.449 -16.377 12.881 1.00 90.94 117 PRO A N 1
ATOM 939 C CA . PRO A 1 117 ? -0.429 -17.043 13.835 1.00 90.94 117 PRO A CA 1
ATOM 940 C C . PRO A 1 117 ? -1.527 -16.072 14.288 1.00 90.94 117 PRO A C 1
ATOM 942 O O . PRO A 1 117 ? -1.311 -15.240 15.166 1.00 90.94 117 PRO A O 1
ATOM 945 N N . LEU A 1 118 ? -2.714 -16.175 13.683 1.00 92.81 118 LEU A N 1
ATOM 946 C CA . LEU A 1 118 ? -3.823 -15.224 13.864 1.00 92.81 118 LEU A CA 1
ATOM 947 C C . LEU A 1 118 ? -4.238 -15.014 15.329 1.00 92.81 118 LEU A C 1
ATOM 949 O O . LEU A 1 118 ? -4.661 -13.923 15.702 1.00 92.81 118 LEU A O 1
ATOM 953 N N . GLU A 1 119 ? -4.103 -16.043 16.166 1.00 93.12 119 GLU A N 1
ATOM 954 C CA . GLU A 1 119 ? -4.441 -15.970 17.591 1.00 93.12 119 GLU A CA 1
ATOM 955 C C . GLU A 1 119 ? -3.343 -15.340 18.455 1.00 93.12 119 GLU A C 1
ATOM 957 O O . GLU A 1 119 ? -3.608 -14.939 19.594 1.00 93.12 119 GLU A O 1
ATOM 962 N N . ALA A 1 120 ? -2.118 -15.237 17.939 1.00 93.31 120 ALA A N 1
ATOM 963 C CA . ALA A 1 120 ? -1.010 -14.671 18.686 1.00 93.31 120 ALA A CA 1
ATOM 964 C C . ALA A 1 120 ? -1.195 -13.156 18.888 1.00 93.31 120 ALA A C 1
ATOM 966 O O . ALA A 1 120 ? -1.716 -12.459 18.010 1.00 93.31 120 ALA A O 1
ATOM 967 N N . PRO A 1 121 ? -0.725 -12.617 20.025 1.00 91.62 121 PRO A N 1
ATOM 968 C CA . PRO A 1 121 ? -0.710 -11.177 20.255 1.00 91.62 121 PRO A CA 1
ATOM 969 C C . PRO A 1 121 ? 0.347 -10.459 19.405 1.00 91.62 121 PRO A C 1
ATOM 971 O O . PRO A 1 121 ? 0.285 -9.244 19.281 1.00 91.62 121 PRO A O 1
ATOM 974 N N . ILE A 1 122 ? 1.316 -11.179 18.827 1.00 94.81 122 ILE A N 1
ATOM 975 C CA . ILE A 1 122 ? 2.390 -10.599 18.015 1.00 94.81 122 ILE A CA 1
ATOM 976 C C . ILE A 1 122 ? 2.357 -11.194 16.611 1.00 94.81 122 ILE A C 1
ATOM 978 O O . ILE A 1 122 ? 2.344 -12.415 16.448 1.00 94.81 122 ILE A O 1
ATOM 982 N N . TRP A 1 123 ? 2.386 -10.326 15.601 1.00 95.62 123 TRP A N 1
ATOM 983 C CA . TRP A 1 123 ? 2.367 -10.694 14.188 1.00 95.62 123 TRP A CA 1
ATOM 984 C C . TRP A 1 123 ? 3.634 -10.212 13.485 1.00 95.62 123 TRP A C 1
ATOM 986 O O . TRP A 1 123 ? 3.891 -9.017 13.406 1.00 95.62 123 TRP A O 1
ATOM 996 N N . LEU A 1 124 ? 4.428 -11.130 12.934 1.00 93.50 124 LEU A N 1
ATOM 997 C CA . LEU A 1 124 ? 5.626 -10.766 12.174 1.00 93.50 124 LEU A CA 1
ATOM 998 C C . LEU A 1 124 ? 5.314 -10.710 10.681 1.00 93.50 124 LEU A C 1
ATOM 1000 O O . LEU A 1 124 ? 4.836 -11.690 10.113 1.00 93.50 124 LEU A O 1
ATOM 1004 N N . PHE A 1 125 ? 5.629 -9.591 10.032 1.00 91.56 125 PHE A N 1
ATOM 1005 C CA . PHE A 1 125 ? 5.373 -9.399 8.602 1.00 91.56 125 PHE A CA 1
ATOM 1006 C C . PHE A 1 125 ? 6.643 -8.982 7.836 1.00 91.56 125 PHE A C 1
ATOM 1008 O O . PHE A 1 125 ? 7.571 -8.423 8.416 1.00 91.56 125 PHE A O 1
ATOM 1015 N N . PRO A 1 126 ? 6.768 -9.281 6.536 1.00 89.69 126 PRO A N 1
ATOM 1016 C CA . PRO A 1 126 ? 7.891 -8.798 5.736 1.00 89.69 126 PRO A CA 1
ATOM 1017 C C . PRO A 1 126 ? 7.807 -7.274 5.533 1.00 89.69 126 PRO A C 1
ATOM 1019 O O . PRO A 1 126 ? 6.698 -6.764 5.396 1.00 89.69 126 PRO A O 1
ATOM 1022 N N . PRO A 1 127 ? 8.937 -6.547 5.475 1.00 88.31 127 PRO A N 1
ATOM 1023 C CA . PRO A 1 127 ? 8.927 -5.091 5.320 1.00 88.31 127 PRO A CA 1
ATOM 1024 C C . PRO A 1 127 ? 8.109 -4.622 4.110 1.00 88.31 127 PRO A C 1
ATOM 1026 O O . PRO A 1 127 ? 8.233 -5.177 3.017 1.00 88.31 127 PRO A O 1
ATOM 1029 N N . ASP A 1 128 ? 7.294 -3.587 4.306 1.00 87.94 128 ASP A N 1
ATOM 1030 C CA . ASP A 1 128 ? 6.466 -2.996 3.257 1.00 87.94 128 ASP A CA 1
ATOM 1031 C C . ASP A 1 128 ? 7.227 -1.862 2.547 1.00 87.94 128 ASP A C 1
ATOM 1033 O O . ASP A 1 128 ? 7.573 -0.864 3.192 1.00 87.94 128 ASP A O 1
ATOM 1037 N N . PRO A 1 129 ? 7.490 -1.969 1.232 1.00 83.50 129 PRO A N 1
ATOM 1038 C CA . PRO A 1 129 ? 8.259 -0.964 0.504 1.00 83.50 129 PRO A CA 1
ATOM 1039 C C . PRO A 1 129 ? 7.519 0.368 0.319 1.00 83.50 129 PRO A C 1
ATOM 1041 O O . PRO A 1 129 ? 8.159 1.352 -0.047 1.00 83.50 129 PRO A O 1
ATOM 1044 N N . ARG A 1 130 ? 6.206 0.433 0.582 1.00 85.75 130 ARG A N 1
ATOM 1045 C CA . ARG A 1 130 ? 5.391 1.653 0.429 1.00 85.75 130 ARG A CA 1
ATOM 1046 C C . ARG A 1 130 ? 5.644 2.704 1.512 1.00 85.75 130 ARG A C 1
ATOM 1048 O O . ARG A 1 130 ? 5.169 3.828 1.399 1.00 85.75 130 ARG A O 1
ATOM 1055 N N . GLY A 1 131 ? 6.410 2.365 2.549 1.00 80.44 131 GLY A N 1
ATOM 1056 C CA . GLY A 1 131 ? 6.820 3.297 3.596 1.00 80.44 131 GLY A CA 1
ATOM 1057 C C . GLY A 1 131 ? 6.087 3.097 4.921 1.00 80.44 131 GLY A C 1
ATOM 1058 O O . GLY A 1 131 ? 5.473 2.063 5.168 1.00 80.44 131 GLY A O 1
ATOM 1059 N N . ARG A 1 132 ? 6.232 4.070 5.828 1.00 77.38 132 ARG A N 1
ATOM 1060 C CA . ARG A 1 132 ? 5.803 3.942 7.234 1.00 77.38 132 ARG A CA 1
ATOM 1061 C C . ARG A 1 132 ? 4.309 4.148 7.465 1.00 77.38 132 ARG A C 1
ATOM 1063 O O . ARG A 1 132 ? 3.824 3.666 8.469 1.00 77.38 132 ARG A O 1
ATOM 1070 N N . GLU A 1 133 ? 3.609 4.810 6.548 1.00 85.62 133 GLU A N 1
ATOM 1071 C CA . GLU A 1 133 ? 2.162 5.066 6.648 1.00 85.62 133 GLU A CA 1
ATOM 1072 C C . GLU A 1 133 ? 1.322 4.005 5.918 1.00 85.62 133 GLU A C 1
ATOM 1074 O O . GLU A 1 133 ? 0.104 4.098 5.880 1.00 85.62 133 GLU A O 1
ATOM 1079 N N . ALA A 1 134 ? 1.940 3.010 5.273 1.00 89.12 134 ALA A N 1
ATOM 1080 C CA . ALA A 1 134 ? 1.210 1.991 4.528 1.00 89.12 134 ALA A CA 1
ATOM 1081 C C . ALA A 1 134 ? 0.983 0.749 5.395 1.00 89.12 134 ALA A C 1
ATOM 1083 O O . ALA A 1 134 ? 1.937 0.067 5.776 1.00 89.12 134 ALA A O 1
ATOM 1084 N N . LEU A 1 135 ? -0.284 0.416 5.659 1.00 93.00 135 LEU A N 1
ATOM 1085 C CA . LEU A 1 135 ? -0.618 -0.818 6.363 1.00 93.00 135 LEU A CA 1
ATOM 1086 C C . LEU A 1 135 ? -0.168 -2.028 5.541 1.00 93.00 135 LEU A C 1
ATOM 1088 O O . LEU A 1 135 ? -0.527 -2.166 4.366 1.00 93.00 135 LEU A O 1
ATOM 1092 N N . SER A 1 136 ? 0.577 -2.929 6.181 1.00 92.56 136 SER A N 1
ATOM 1093 C CA . SER A 1 136 ? 1.076 -4.142 5.538 1.00 92.56 136 SER A CA 1
ATOM 1094 C C . SER A 1 136 ? -0.077 -5.016 5.017 1.00 92.56 136 SER A C 1
ATOM 1096 O O . SER A 1 136 ? -1.025 -5.283 5.761 1.00 92.56 136 SER A O 1
ATOM 1098 N N . PRO A 1 137 ? 0.014 -5.566 3.792 1.00 92.31 137 PRO A N 1
ATOM 1099 C CA . PRO A 1 137 ? -0.976 -6.493 3.243 1.00 92.31 137 PRO A CA 1
ATOM 1100 C C . PRO A 1 137 ? -1.131 -7.758 4.085 1.00 92.31 137 PRO A C 1
ATOM 1102 O O . PRO A 1 137 ? -2.217 -8.325 4.158 1.00 92.31 137 PRO A O 1
ATOM 1105 N N . VAL A 1 138 ? -0.059 -8.192 4.751 1.00 93.00 138 VAL A N 1
ATOM 1106 C CA . VAL A 1 138 ? -0.080 -9.345 5.658 1.00 93.00 138 VAL A CA 1
ATOM 1107 C C . VAL A 1 138 ? -0.910 -9.027 6.899 1.00 93.00 138 VAL A C 1
ATOM 1109 O O . VAL A 1 138 ? -1.752 -9.829 7.293 1.00 93.00 138 VAL A O 1
ATOM 1112 N N . VAL A 1 139 ? -0.737 -7.832 7.470 1.00 95.06 139 VAL A N 1
ATOM 1113 C CA . VAL A 1 139 ? -1.524 -7.374 8.626 1.00 95.06 139 VAL A CA 1
ATOM 1114 C C . VAL A 1 139 ? -2.990 -7.183 8.236 1.00 95.06 139 VAL A C 1
ATOM 1116 O O . VAL A 1 139 ? -3.873 -7.668 8.937 1.00 95.06 139 VAL A O 1
ATOM 1119 N N . ALA A 1 140 ? -3.266 -6.578 7.079 1.00 96.25 140 ALA A N 1
ATOM 1120 C CA . ALA A 1 140 ? -4.623 -6.443 6.556 1.00 96.25 140 ALA A CA 1
ATOM 1121 C C . ALA A 1 140 ? -5.313 -7.809 6.357 1.00 96.25 140 ALA A C 1
ATOM 1123 O O . ALA A 1 140 ? -6.433 -8.012 6.828 1.00 96.25 140 ALA A O 1
ATOM 1124 N N . LYS A 1 141 ? -4.631 -8.783 5.730 1.00 95.88 141 LYS A N 1
ATOM 1125 C CA . LYS A 1 141 ? -5.129 -10.165 5.593 1.00 95.88 141 LYS A CA 1
ATOM 1126 C C . LYS A 1 141 ? -5.384 -10.813 6.958 1.00 95.88 141 LYS A C 1
ATOM 1128 O O . LYS A 1 141 ? -6.411 -11.473 7.116 1.00 95.88 141 LYS A O 1
ATOM 1133 N N . ALA A 1 142 ? -4.487 -10.618 7.931 1.00 96.50 142 ALA A N 1
ATOM 1134 C CA . ALA A 1 142 ? -4.637 -11.155 9.283 1.00 96.50 142 ALA A CA 1
ATOM 1135 C C . ALA A 1 142 ? -5.896 -10.613 9.975 1.00 96.50 142 ALA A C 1
ATOM 1137 O O . ALA A 1 142 ? -6.692 -11.398 10.487 1.00 96.50 142 ALA A O 1
ATOM 1138 N N . LEU A 1 143 ? -6.121 -9.294 9.916 1.00 97.25 143 LEU A N 1
ATOM 1139 C CA . LEU A 1 143 ? -7.316 -8.649 10.467 1.00 97.25 143 LEU A CA 1
ATOM 1140 C C . LEU A 1 143 ? -8.597 -9.215 9.851 1.00 97.25 143 LEU A C 1
ATOM 1142 O O . LEU A 1 143 ? -9.496 -9.643 10.575 1.00 97.25 143 LEU A O 1
ATOM 1146 N N . VAL A 1 144 ? -8.666 -9.266 8.518 1.00 97.88 144 VAL A N 1
ATOM 1147 C CA . VAL A 1 144 ? -9.845 -9.778 7.811 1.00 97.88 144 VAL A CA 1
ATOM 1148 C C . VAL A 1 144 ? -10.108 -11.236 8.179 1.00 97.88 144 VAL A C 1
ATOM 1150 O O . VAL A 1 144 ? -11.234 -11.575 8.541 1.00 97.88 144 VAL A O 1
ATOM 1153 N N . LEU A 1 145 ? -9.100 -12.110 8.100 1.00 96.81 145 LEU A N 1
ATOM 1154 C CA . LEU A 1 145 ? -9.277 -13.531 8.410 1.00 96.81 145 LEU A CA 1
ATOM 1155 C C . LEU A 1 145 ? -9.684 -13.764 9.862 1.00 96.81 145 LEU A 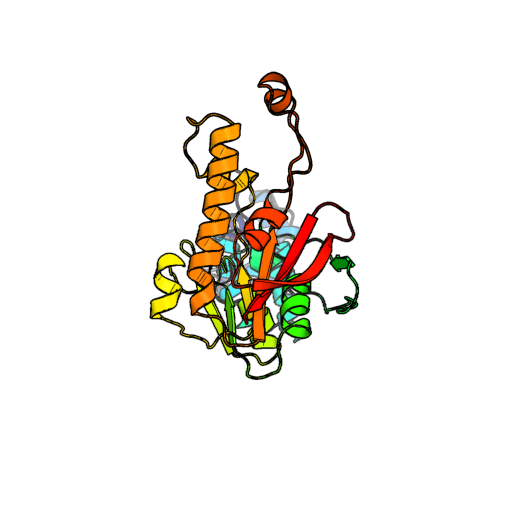C 1
ATOM 1157 O O . LEU A 1 145 ? -10.515 -14.631 10.120 1.00 96.81 145 LEU A O 1
ATOM 1161 N N . ARG A 1 146 ? -9.115 -12.997 10.796 1.00 96.44 146 ARG A N 1
ATOM 1162 C CA . ARG A 1 146 ? -9.348 -13.187 12.227 1.00 96.44 146 ARG A CA 1
ATOM 1163 C C . ARG A 1 146 ? -10.720 -12.700 12.686 1.00 96.44 146 ARG A C 1
ATOM 1165 O O . ARG A 1 146 ? -11.261 -13.260 13.643 1.00 96.44 146 ARG A O 1
ATOM 1172 N N . TYR A 1 147 ? -11.248 -11.654 12.054 1.00 97.69 147 TYR A N 1
ATOM 1173 C CA . TYR A 1 147 ? -12.428 -10.937 12.544 1.00 97.69 147 TYR A CA 1
ATOM 1174 C C . TYR A 1 147 ? -13.642 -10.992 11.619 1.00 97.69 147 TYR A C 1
ATOM 1176 O O . TYR A 1 147 ? -14.666 -10.408 11.956 1.00 97.69 147 TYR A O 1
ATOM 1184 N N . THR A 1 148 ? -13.560 -11.703 10.489 1.00 98.38 148 THR A N 1
ATOM 1185 C CA . THR A 1 148 ? -14.701 -11.882 9.579 1.00 98.38 148 THR A CA 1
ATOM 1186 C C . THR A 1 148 ? -14.786 -13.280 8.984 1.00 98.38 148 THR A C 1
ATOM 1188 O O . THR A 1 148 ? -13.791 -13.995 8.857 1.0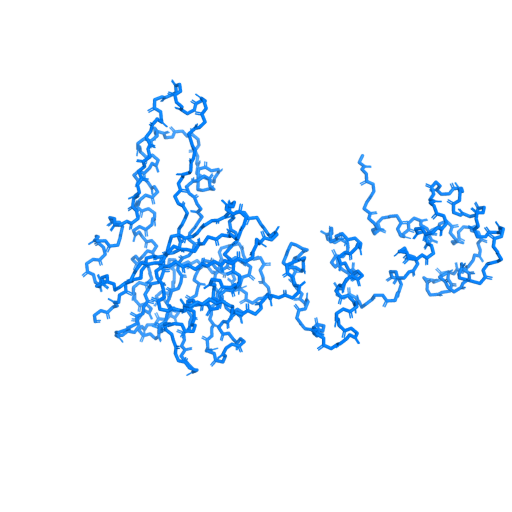0 98.38 148 THR A O 1
ATOM 1191 N N . GLN A 1 149 ? -15.974 -13.625 8.509 1.00 97.94 149 GLN A N 1
ATOM 1192 C CA . GLN A 1 149 ? -16.297 -14.791 7.700 1.00 97.94 149 GLN A CA 1
ATOM 1193 C C . GLN A 1 149 ? -16.504 -14.399 6.229 1.00 97.94 149 GLN A C 1
ATOM 1195 O O . GLN A 1 149 ? -16.612 -13.225 5.874 1.00 97.94 149 GLN A O 1
ATOM 1200 N N . ARG A 1 150 ? -16.543 -15.394 5.335 1.00 98.12 150 ARG A N 1
ATOM 1201 C CA . ARG A 1 150 ? -16.832 -15.161 3.910 1.00 98.12 150 ARG A CA 1
ATOM 1202 C C . ARG A 1 150 ? -18.210 -14.511 3.742 1.00 98.12 150 ARG A C 1
ATOM 1204 O O . ARG A 1 150 ? -19.146 -14.853 4.452 1.00 98.12 150 ARG A O 1
ATOM 1211 N N . GLY A 1 151 ? -18.325 -13.592 2.788 1.00 98.25 151 GLY A N 1
ATOM 1212 C CA . GLY A 1 151 ? -19.551 -12.842 2.500 1.00 98.25 151 GLY A CA 1
ATOM 1213 C C . GLY A 1 151 ? -19.827 -11.660 3.435 1.00 98.25 151 GLY A C 1
ATOM 1214 O O . GLY A 1 151 ? -20.583 -10.768 3.053 1.00 98.25 151 GLY A O 1
ATOM 1215 N N . GLU A 1 152 ? -19.190 -11.593 4.606 1.00 98.62 152 GLU A N 1
ATOM 1216 C CA . GLU A 1 152 ? -19.358 -10.462 5.519 1.00 98.62 152 GLU A CA 1
ATOM 1217 C C . GLU A 1 152 ? -18.768 -9.165 4.958 1.00 98.62 152 GLU A C 1
ATOM 1219 O O . GLU A 1 152 ? -17.884 -9.183 4.096 1.00 98.62 152 GLU A O 1
ATOM 1224 N N . LEU A 1 153 ? -19.281 -8.030 5.443 1.00 98.75 153 LEU A N 1
ATOM 1225 C CA . LEU A 1 153 ? -18.853 -6.702 5.022 1.00 98.75 153 LEU A CA 1
ATOM 1226 C C . LEU A 1 153 ? -17.661 -6.207 5.852 1.00 98.75 153 LEU A C 1
ATOM 1228 O O . LEU A 1 153 ? -17.761 -6.080 7.075 1.00 98.75 153 LEU A O 1
ATOM 1232 N N . VAL A 1 154 ? -16.577 -5.864 5.156 1.00 98.81 154 VAL A N 1
ATOM 1233 C CA . VAL A 1 154 ? -15.421 -5.120 5.672 1.00 98.81 154 VAL A CA 1
ATOM 1234 C C . VAL A 1 154 ? -15.494 -3.672 5.184 1.00 98.81 154 VAL A C 1
ATOM 1236 O O . VAL A 1 154 ? -15.694 -3.426 3.993 1.00 98.81 154 VAL A O 1
ATOM 1239 N N . VAL A 1 155 ? -15.327 -2.717 6.093 1.00 98.69 155 VAL A N 1
ATOM 1240 C CA . VAL A 1 155 ? -15.343 -1.277 5.807 1.00 98.69 155 VAL A CA 1
ATOM 1241 C C . VAL A 1 155 ? -14.008 -0.673 6.231 1.00 98.69 155 VAL A C 1
ATOM 1243 O O . VAL A 1 155 ? -13.573 -0.871 7.361 1.00 98.69 155 VAL A O 1
ATOM 1246 N N . ASP A 1 156 ? -13.373 0.075 5.336 1.00 98.44 156 ASP A N 1
ATOM 1247 C CA . ASP A 1 156 ? -12.177 0.869 5.630 1.00 98.44 156 ASP A CA 1
ATOM 1248 C C . ASP A 1 156 ? -12.411 2.312 5.144 1.00 98.44 156 ASP A C 1
ATOM 1250 O O . ASP A 1 156 ? -12.323 2.580 3.948 1.00 98.44 156 ASP A O 1
ATOM 1254 N N . PRO A 1 157 ? -12.805 3.250 6.018 1.00 97.62 157 PRO A N 1
ATOM 1255 C CA . PRO A 1 157 ? -13.111 4.622 5.620 1.00 97.62 157 PRO A CA 1
ATOM 1256 C C . PRO A 1 157 ? -11.872 5.529 5.514 1.00 97.62 157 PRO A C 1
ATOM 1258 O O . PRO A 1 157 ? -12.031 6.742 5.378 1.00 97.62 157 PRO A O 1
ATOM 1261 N N . MET A 1 158 ? -10.664 4.963 5.615 1.00 95.81 158 MET A N 1
ATOM 1262 C CA . MET A 1 158 ? -9.379 5.659 5.478 1.00 95.81 158 MET A CA 1
ATOM 1263 C C . MET A 1 158 ? -8.409 4.790 4.664 1.00 95.81 158 MET A C 1
ATOM 1265 O O . MET A 1 158 ? -7.275 4.517 5.062 1.00 95.81 158 MET A O 1
ATOM 1269 N N . ALA A 1 159 ? -8.909 4.259 3.548 1.00 96.12 159 ALA A N 1
ATOM 1270 C CA . ALA A 1 159 ? -8.314 3.097 2.909 1.00 96.12 159 ALA A CA 1
ATOM 1271 C C . ALA A 1 159 ? -7.008 3.391 2.158 1.00 96.12 159 ALA A C 1
ATOM 1273 O O . ALA A 1 159 ? -6.280 2.445 1.839 1.00 96.12 159 ALA A O 1
ATOM 1274 N N . GLY A 1 160 ? -6.698 4.652 1.834 1.00 93.56 160 GLY A N 1
ATOM 1275 C CA . GLY A 1 160 ? -5.512 5.059 1.079 1.00 93.56 160 GLY A CA 1
ATOM 1276 C C . GLY A 1 160 ? -5.311 4.239 -0.202 1.00 93.56 160 GLY A C 1
ATOM 1277 O O . GLY A 1 160 ? -6.010 4.421 -1.199 1.00 93.56 160 GLY A O 1
ATOM 1278 N N . TYR A 1 161 ? -4.351 3.306 -0.174 1.00 92.19 161 TYR A N 1
ATOM 1279 C CA . TYR A 1 161 ? -4.060 2.368 -1.272 1.00 92.19 161 TYR A CA 1
ATOM 1280 C C . TYR A 1 161 ? -5.110 1.259 -1.468 1.00 92.19 161 TYR A C 1
ATOM 1282 O O . TYR A 1 161 ? -5.042 0.528 -2.451 1.00 92.19 161 TYR A O 1
ATOM 1290 N N . GLY A 1 162 ? -6.045 1.080 -0.536 1.00 94.81 162 GLY A N 1
ATOM 1291 C CA . GLY A 1 162 ? -7.065 0.032 -0.578 1.00 94.81 162 GLY A CA 1
ATOM 1292 C C . GLY A 1 162 ? -6.606 -1.325 -0.045 1.00 94.81 162 GLY A C 1
ATOM 1293 O O . GLY A 1 162 ? -7.265 -2.326 -0.306 1.00 94.81 162 GLY A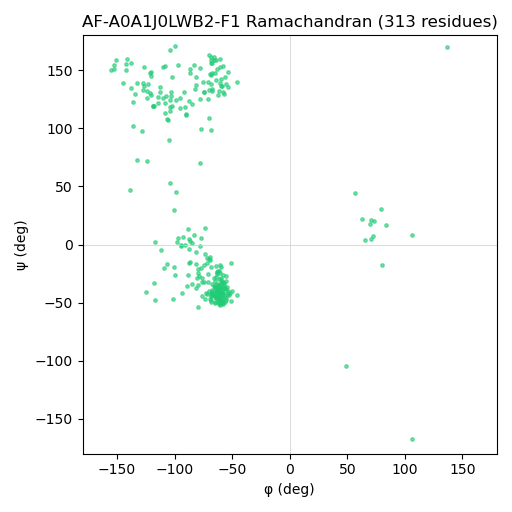 O 1
ATOM 1294 N N . THR A 1 163 ? -5.502 -1.392 0.710 1.00 94.81 163 THR A N 1
ATOM 1295 C CA . THR A 1 163 ? -4.894 -2.668 1.142 1.00 94.81 163 THR A CA 1
ATOM 1296 C C . THR A 1 163 ? -5.884 -3.588 1.870 1.00 94.81 163 THR A C 1
ATOM 1298 O O . THR A 1 163 ? -5.922 -4.790 1.604 1.00 94.81 163 THR A O 1
ATOM 1301 N N . VAL A 1 164 ? -6.707 -3.041 2.773 1.00 97.44 164 VAL A N 1
ATOM 1302 C CA . VAL A 1 164 ? -7.727 -3.811 3.508 1.00 97.44 164 VAL A CA 1
ATOM 1303 C C . VAL A 1 164 ? -8.841 -4.281 2.577 1.00 97.44 164 VAL A C 1
ATOM 1305 O O . VAL A 1 164 ? -9.264 -5.432 2.662 1.00 97.44 164 VAL A O 1
ATOM 1308 N N . VAL A 1 165 ? -9.283 -3.420 1.659 1.00 97.81 165 VAL A N 1
ATOM 1309 C CA . VAL A 1 165 ? -10.338 -3.722 0.680 1.00 97.81 165 VAL A CA 1
ATOM 1310 C C . VAL A 1 165 ? -9.918 -4.868 -0.234 1.00 97.81 165 VAL A C 1
ATOM 1312 O O . VAL A 1 165 ? -10.681 -5.812 -0.438 1.00 97.81 165 VAL A O 1
ATOM 1315 N N . GLU A 1 166 ? -8.694 -4.812 -0.754 1.00 94.62 166 GLU A N 1
ATOM 1316 C CA . GLU A 1 166 ? -8.133 -5.851 -1.614 1.00 94.62 166 GLU A CA 1
ATOM 1317 C C . GLU A 1 166 ? -7.970 -7.170 -0.861 1.00 94.62 166 GLU A C 1
ATOM 1319 O O . GLU A 1 166 ? -8.405 -8.213 -1.352 1.00 94.62 166 GLU A O 1
ATOM 1324 N N . ALA A 1 167 ? -7.432 -7.131 0.365 1.00 94.94 167 ALA A N 1
ATOM 1325 C CA . ALA A 1 167 ? -7.332 -8.314 1.214 1.00 94.94 167 ALA A CA 1
ATOM 1326 C C . ALA A 1 167 ? -8.714 -8.931 1.485 1.00 94.94 167 ALA A C 1
ATOM 1328 O O . ALA A 1 167 ? -8.893 -10.140 1.340 1.00 94.94 167 ALA A O 1
ATOM 1329 N N . ALA A 1 168 ? -9.710 -8.110 1.821 1.00 97.69 168 ALA A N 1
ATOM 1330 C CA . ALA A 1 168 ? -11.078 -8.548 2.063 1.00 97.69 168 ALA A CA 1
ATOM 1331 C C . ALA A 1 168 ? -11.696 -9.228 0.835 1.00 97.69 168 ALA A C 1
ATOM 1333 O O . ALA A 1 168 ? -12.188 -10.356 0.945 1.00 97.69 168 ALA A O 1
ATOM 1334 N N . ARG A 1 169 ? -11.611 -8.598 -0.342 1.00 96.31 169 ARG A N 1
ATOM 1335 C CA . ARG A 1 169 ? -12.135 -9.156 -1.599 1.00 96.31 169 ARG A CA 1
ATOM 1336 C C . ARG A 1 169 ? -11.442 -10.460 -1.978 1.00 96.31 169 ARG A C 1
ATOM 1338 O O . ARG A 1 169 ? -12.131 -11.444 -2.241 1.00 96.31 169 ARG A O 1
ATOM 1345 N N . ALA A 1 170 ? -10.110 -10.508 -1.914 1.00 92.94 170 ALA A N 1
ATOM 1346 C CA . ALA A 1 170 ? -9.331 -11.716 -2.200 1.00 92.94 170 ALA A CA 1
ATOM 1347 C C . ALA A 1 170 ? -9.711 -12.888 -1.278 1.00 92.94 170 ALA A C 1
ATOM 1349 O O . ALA A 1 170 ? -9.715 -14.049 -1.681 1.00 92.94 170 ALA A O 1
ATOM 1350 N N . LEU A 1 171 ? -10.094 -12.584 -0.039 1.00 95.44 171 LEU A N 1
ATOM 1351 C CA . LEU A 1 171 ? -10.545 -13.559 0.948 1.00 95.44 171 LEU A CA 1
ATOM 1352 C C . LEU A 1 171 ? -12.049 -13.895 0.831 1.00 95.44 171 LEU A C 1
ATOM 1354 O O . LEU A 1 171 ? -12.564 -14.706 1.606 1.00 95.44 171 LEU A O 1
ATOM 1358 N N . GLY A 1 172 ? -12.772 -13.321 -0.132 1.00 97.25 172 GLY A N 1
ATOM 1359 C CA . GLY A 1 172 ? -14.194 -13.575 -0.374 1.00 97.25 172 GLY A CA 1
ATOM 1360 C C . GLY A 1 172 ? -15.137 -12.841 0.579 1.00 97.25 172 GLY A C 1
ATOM 1361 O O . GLY A 1 172 ? -16.197 -13.372 0.909 1.00 97.25 172 GLY A O 1
ATOM 1362 N N . ARG A 1 173 ? -14.746 -11.661 1.071 1.00 98.38 173 ARG A N 1
ATOM 1363 C CA . ARG A 1 173 ? -15.607 -10.736 1.825 1.00 98.38 173 ARG A CA 1
ATOM 1364 C C . ARG A 1 173 ? -16.158 -9.665 0.887 1.00 98.38 173 ARG A C 1
ATOM 1366 O O . ARG A 1 173 ?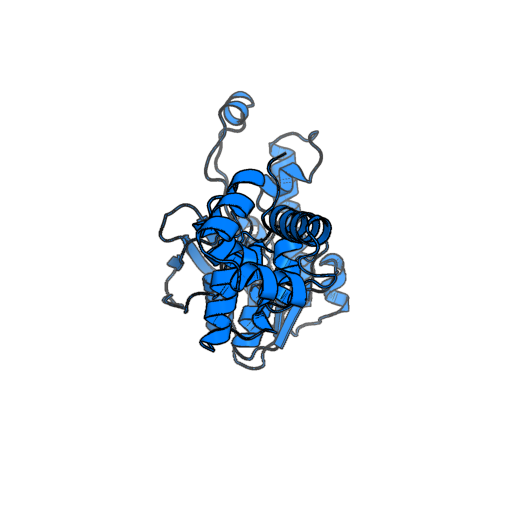 -15.533 -9.319 -0.116 1.00 98.38 173 ARG A O 1
ATOM 1373 N N . ARG A 1 174 ? -17.313 -9.099 1.238 1.00 98.44 174 ARG A N 1
ATOM 1374 C CA . ARG A 1 174 ? -17.741 -7.813 0.676 1.00 98.44 174 ARG A CA 1
ATOM 1375 C C . ARG A 1 174 ? -16.841 -6.731 1.263 1.00 98.44 174 ARG A C 1
ATOM 1377 O O . ARG A 1 174 ? -16.552 -6.773 2.455 1.00 98.44 174 ARG A O 1
ATOM 1384 N N . ALA A 1 175 ? -16.427 -5.756 0.462 1.00 98.44 175 ALA A N 1
ATOM 1385 C CA . ALA A 1 175 ? -15.555 -4.701 0.960 1.00 98.44 175 ALA A CA 1
ATOM 1386 C C . ALA A 1 175 ? -15.846 -3.344 0.327 1.00 98.44 175 ALA A C 1
ATOM 1388 O O . ALA A 1 175 ? -16.032 -3.251 -0.894 1.00 98.44 175 ALA A O 1
ATOM 1389 N N . TRP A 1 176 ? -15.818 -2.311 1.165 1.00 98.50 176 TRP A N 1
ATOM 1390 C CA . TRP A 1 176 ? -15.849 -0.914 0.754 1.00 98.50 176 TRP A CA 1
ATOM 1391 C C . TRP A 1 176 ? -14.680 -0.152 1.376 1.00 98.50 176 TRP A C 1
ATOM 1393 O O . TRP A 1 176 ? -14.388 -0.328 2.560 1.00 98.50 176 TRP A O 1
ATOM 1403 N N . GLY A 1 177 ? -14.038 0.682 0.560 1.00 98.06 177 GLY A N 1
ATOM 1404 C CA . GLY A 1 177 ? -12.988 1.595 0.983 1.00 98.06 177 GLY A CA 1
ATOM 1405 C C . GLY A 1 177 ? -13.334 3.024 0.611 1.00 98.06 177 GLY A C 1
ATOM 1406 O O . GLY A 1 177 ? -13.686 3.270 -0.544 1.00 98.06 177 GLY A O 1
ATOM 1407 N N . GLY A 1 178 ? -13.199 3.939 1.562 1.00 97.88 178 GLY A N 1
ATOM 1408 C CA . GLY A 1 178 ? -13.296 5.377 1.348 1.00 97.88 178 GLY A CA 1
ATOM 1409 C C . GLY A 1 178 ? -11.999 6.063 1.749 1.00 97.88 178 GLY A C 1
ATOM 1410 O O . GLY A 1 178 ? -11.311 5.585 2.644 1.00 97.88 178 GLY A O 1
ATOM 1411 N N . ASP A 1 179 ? -11.656 7.160 1.087 1.00 97.31 179 ASP A N 1
ATOM 1412 C CA . ASP A 1 179 ? -10.588 8.056 1.528 1.00 97.31 179 ASP A CA 1
ATOM 1413 C C . ASP A 1 179 ? -10.808 9.471 0.971 1.00 97.31 179 ASP A C 1
ATOM 1415 O O . ASP A 1 179 ? -11.350 9.641 -0.124 1.00 97.31 179 ASP A O 1
ATOM 1419 N N . ILE A 1 180 ? -10.366 10.505 1.685 1.00 95.50 180 ILE A N 1
ATOM 1420 C CA . ILE A 1 180 ? -10.400 11.885 1.179 1.00 95.50 180 ILE A CA 1
ATOM 1421 C C . ILE A 1 180 ? -9.373 12.103 0.057 1.00 95.50 180 ILE A C 1
ATOM 1423 O O . ILE A 1 180 ? -9.575 12.958 -0.811 1.00 95.50 180 ILE A O 1
ATOM 1427 N N . GLN A 1 181 ? -8.301 11.308 0.039 1.00 92.75 181 GLN A N 1
ATOM 1428 C CA . GLN A 1 181 ? -7.231 11.283 -0.954 1.00 92.75 181 GLN A CA 1
ATOM 1429 C C . GLN A 1 181 ? -6.955 9.830 -1.390 1.00 92.75 181 GLN A C 1
ATOM 1431 O O . GLN A 1 181 ? -5.931 9.251 -1.030 1.00 92.75 181 GLN A O 1
ATOM 1436 N N . PRO A 1 182 ? -7.854 9.216 -2.185 1.00 94.31 182 PRO A N 1
ATOM 1437 C CA . PRO A 1 182 ? -7.690 7.830 -2.612 1.00 94.31 182 PRO A CA 1
ATOM 1438 C C . PRO A 1 182 ? -6.407 7.652 -3.434 1.00 94.31 182 PRO A C 1
ATOM 1440 O O . PRO A 1 182 ? -6.150 8.414 -4.368 1.00 94.31 182 PRO A O 1
ATOM 1443 N N . LEU A 1 183 ? -5.628 6.621 -3.095 1.00 90.38 183 LEU A N 1
ATOM 1444 C CA . LEU A 1 183 ? -4.383 6.254 -3.784 1.00 90.38 183 LEU A CA 1
ATOM 1445 C C . LEU A 1 183 ? -4.519 4.956 -4.586 1.00 90.38 183 LEU A C 1
ATOM 1447 O O . LEU A 1 183 ? -3.696 4.685 -5.455 1.00 90.38 183 LEU A O 1
ATOM 1451 N N . GLY A 1 184 ? -5.516 4.126 -4.271 1.00 88.00 184 GLY A N 1
ATOM 1452 C CA . GLY A 1 184 ? -5.773 2.858 -4.948 1.00 88.00 184 GLY A CA 1
ATOM 1453 C C . GLY A 1 184 ? -7.043 2.884 -5.803 1.00 88.00 184 GLY A C 1
ATOM 1454 O O . GLY A 1 184 ? -8.003 3.569 -5.455 1.00 88.00 184 GLY A O 1
ATOM 1455 N N . PRO A 1 185 ? -7.111 2.067 -6.870 1.00 88.81 185 PRO A N 1
ATOM 1456 C CA . PRO A 1 185 ? -8.269 2.011 -7.771 1.00 88.81 185 PRO A CA 1
ATOM 1457 C C . PRO A 1 185 ? -9.523 1.422 -7.106 1.00 88.81 185 PRO A C 1
ATOM 1459 O O . PRO A 1 185 ? -10.638 1.617 -7.575 1.00 88.81 185 PRO A O 1
ATOM 1462 N N . SER A 1 186 ? -9.347 0.693 -5.999 1.00 91.25 186 SER A N 1
ATOM 1463 C CA . SER A 1 186 ? -10.435 0.084 -5.225 1.00 91.25 186 SER A CA 1
ATOM 1464 C C . SER A 1 186 ? -11.032 1.009 -4.156 1.00 91.25 186 SER A C 1
ATOM 1466 O O . SER A 1 186 ? -11.869 0.544 -3.377 1.00 91.25 186 SER A O 1
ATOM 1468 N N . VAL A 1 187 ? -10.596 2.272 -4.086 1.00 96.75 187 VAL A N 1
ATOM 1469 C CA . VAL A 1 187 ? -10.969 3.223 -3.030 1.00 96.75 187 VAL A CA 1
ATOM 1470 C C . VAL A 1 187 ? -11.790 4.371 -3.606 1.00 96.75 187 VAL A C 1
ATOM 1472 O O . VAL A 1 187 ? -11.379 5.040 -4.551 1.00 96.75 187 VAL A O 1
ATOM 1475 N N . GLU A 1 188 ? -12.960 4.609 -3.020 1.00 97.25 188 GLU A N 1
ATOM 1476 C CA . GLU A 1 188 ? -13.832 5.722 -3.386 1.00 97.25 188 GLU A CA 1
ATOM 1477 C C . GLU A 1 188 ? -13.364 7.013 -2.703 1.00 97.25 188 GLU A C 1
ATOM 1479 O O . GLU A 1 188 ? -12.946 7.001 -1.544 1.00 97.25 188 GLU A O 1
ATOM 1484 N N . ARG A 1 189 ? -13.481 8.157 -3.392 1.00 97.62 189 ARG A N 1
ATOM 1485 C CA . ARG A 1 189 ? -13.287 9.453 -2.734 1.00 97.62 189 ARG A CA 1
ATOM 1486 C C . ARG A 1 189 ? -14.463 9.711 -1.792 1.00 97.62 189 ARG A C 1
ATOM 1488 O O . ARG A 1 189 ? -15.569 9.965 -2.264 1.00 97.62 189 ARG A O 1
ATOM 1495 N N . ALA A 1 190 ? -14.233 9.643 -0.487 1.00 97.25 190 ALA A N 1
ATOM 1496 C CA . ALA A 1 190 ? -15.272 9.761 0.527 1.00 97.25 190 ALA A CA 1
ATOM 1497 C C . ALA A 1 190 ? -14.701 10.300 1.841 1.00 97.25 190 ALA A C 1
ATOM 1499 O O . ALA A 1 190 ? -13.541 10.073 2.169 1.00 97.25 190 ALA A O 1
ATOM 1500 N N . ASP A 1 191 ? -15.540 10.988 2.607 1.00 96.50 191 ASP A N 1
ATOM 1501 C CA . ASP A 1 191 ? -15.184 11.487 3.929 1.00 96.50 191 ASP A CA 1
ATOM 1502 C C . ASP A 1 191 ? -15.900 10.664 5.003 1.00 96.50 191 ASP A C 1
ATOM 1504 O O . ASP A 1 191 ? -17.123 10.491 4.966 1.00 96.50 191 ASP A O 1
ATOM 1508 N N . ILE A 1 192 ? -15.131 10.158 5.968 1.00 96.56 192 ILE A N 1
ATOM 1509 C CA . ILE A 1 192 ? -15.621 9.322 7.067 1.00 96.56 192 ILE A CA 1
ATOM 1510 C C . ILE A 1 192 ? -16.753 9.978 7.871 1.00 96.56 192 ILE A C 1
ATOM 1512 O O . ILE A 1 192 ? -17.615 9.270 8.390 1.00 96.56 192 ILE A O 1
ATOM 1516 N N . ARG A 1 193 ? -16.831 11.313 7.920 1.00 96.31 193 ARG A N 1
ATOM 1517 C CA . ARG A 1 193 ? -17.919 12.044 8.596 1.00 96.31 193 ARG A CA 1
ATOM 1518 C C . ARG A 1 193 ? -19.303 11.683 8.044 1.00 96.31 193 ARG A C 1
ATOM 1520 O O . ARG A 1 193 ? -20.291 11.729 8.776 1.00 96.31 193 ARG A O 1
ATOM 1527 N N . HIS A 1 194 ? -19.364 11.254 6.783 1.00 96.31 194 HIS A N 1
ATOM 1528 C CA . HIS A 1 194 ? -20.587 10.834 6.097 1.00 96.31 194 HIS A CA 1
ATOM 1529 C C . HIS A 1 194 ? -20.795 9.311 6.095 1.00 96.31 194 HIS A C 1
ATOM 1531 O O . HIS A 1 194 ? -21.752 8.817 5.501 1.00 96.31 194 HIS A O 1
ATOM 1537 N N . LEU A 1 195 ? -19.958 8.525 6.787 1.00 96.19 195 LEU A N 1
ATOM 1538 C CA . LEU A 1 195 ? -20.022 7.057 6.744 1.00 96.19 195 LEU A CA 1
ATOM 1539 C C . LEU A 1 195 ? -21.402 6.502 7.145 1.00 96.19 195 LEU A C 1
ATOM 1541 O O . LEU A 1 195 ? -21.906 5.562 6.529 1.00 96.19 195 LEU A O 1
ATOM 1545 N N . ARG A 1 196 ? -22.050 7.132 8.132 1.00 94.38 196 ARG A N 1
ATOM 1546 C CA . ARG A 1 196 ? -23.398 6.786 8.629 1.00 94.38 196 ARG A CA 1
ATOM 1547 C C . ARG A 1 196 ? -24.528 6.956 7.605 1.00 94.38 196 ARG A C 1
ATOM 1549 O O . ARG A 1 196 ? -25.640 6.465 7.820 1.00 94.38 196 ARG A O 1
ATOM 1556 N N . GLU A 1 197 ? -24.288 7.724 6.548 1.00 95.00 197 GLU A N 1
ATOM 1557 C CA . GLU A 1 197 ? -25.234 7.906 5.444 1.00 95.00 197 GLU A CA 1
ATOM 1558 C C . GLU A 1 197 ? -25.192 6.700 4.505 1.00 95.00 197 GLU A C 1
ATOM 1560 O O . GLU A 1 197 ? -26.201 6.367 3.888 1.00 95.00 197 GLU A O 1
ATOM 1565 N N . ARG A 1 198 ? -24.045 6.011 4.452 1.00 95.38 198 ARG A N 1
ATOM 1566 C CA . ARG A 1 198 ? -23.804 4.871 3.570 1.00 95.38 198 ARG A CA 1
ATOM 1567 C C . ARG A 1 198 ? -24.092 3.525 4.222 1.00 95.38 198 ARG A C 1
ATOM 1569 O O . ARG A 1 198 ? -24.654 2.658 3.564 1.00 95.38 198 ARG A O 1
ATOM 1576 N N . PHE A 1 199 ? -23.696 3.346 5.479 1.00 96.75 199 PHE A N 1
ATOM 1577 C CA . PHE A 1 199 ? -23.845 2.073 6.185 1.00 96.75 199 PHE A CA 1
ATOM 1578 C C . PHE A 1 199 ? -24.555 2.261 7.516 1.00 96.75 199 PHE A C 1
ATOM 1580 O O . PHE A 1 199 ? -24.260 3.197 8.266 1.00 96.75 199 PHE A O 1
ATOM 1587 N N . ARG A 1 200 ? -25.464 1.337 7.838 1.00 94.38 200 ARG A N 1
ATOM 1588 C CA . ARG A 1 200 ? -26.170 1.325 9.125 1.00 94.38 200 ARG A CA 1
ATOM 1589 C C . ARG A 1 200 ? -26.238 -0.079 9.699 1.00 94.38 200 ARG A C 1
ATOM 1591 O O . ARG A 1 200 ? -27.106 -0.861 9.332 1.00 94.38 200 ARG A O 1
ATOM 1598 N N . ARG A 1 201 ? -25.371 -0.355 10.676 1.00 95.00 201 ARG A N 1
ATOM 1599 C CA . ARG A 1 201 ? -25.294 -1.641 11.388 1.00 95.00 201 ARG A CA 1
ATOM 1600 C C . ARG A 1 201 ? -25.082 -2.856 10.478 1.00 95.00 201 ARG A C 1
ATOM 1602 O O . ARG A 1 201 ? -25.711 -3.895 10.656 1.00 95.00 201 ARG A O 1
ATOM 1609 N N . GLU A 1 202 ? -24.172 -2.733 9.519 1.00 97.00 202 GLU A N 1
ATOM 1610 C CA . GLU A 1 202 ? -23.915 -3.757 8.495 1.00 97.00 202 GLU A CA 1
ATOM 1611 C C . GLU A 1 202 ? -22.496 -4.326 8.555 1.00 97.00 202 GLU A C 1
ATOM 1613 O O . GLU A 1 202 ? -22.283 -5.498 8.238 1.00 97.00 202 GLU A O 1
ATOM 1618 N N . ALA A 1 203 ? -21.512 -3.509 8.935 1.00 98.12 203 ALA A N 1
ATOM 1619 C CA . ALA A 1 203 ? -20.108 -3.886 8.889 1.00 98.12 203 ALA A CA 1
ATOM 1620 C C . ALA A 1 203 ? -19.791 -4.923 9.972 1.00 98.12 203 ALA A C 1
ATOM 1622 O O . ALA A 1 203 ? -20.041 -4.690 11.156 1.00 98.12 203 ALA A O 1
ATOM 1623 N N . ALA A 1 204 ? -19.222 -6.059 9.564 1.00 98.50 204 ALA A N 1
ATOM 1624 C CA . ALA A 1 204 ? -18.694 -7.064 10.482 1.00 98.50 204 ALA A CA 1
ATOM 1625 C C . ALA A 1 204 ? -17.314 -6.661 11.013 1.00 98.50 204 ALA A C 1
ATOM 1627 O O . ALA A 1 204 ? -17.013 -6.904 12.178 1.00 98.50 204 ALA A O 1
ATOM 1628 N N . LEU A 1 205 ? -16.510 -6.008 10.172 1.00 98.62 205 LEU A N 1
ATOM 1629 C CA . LEU A 1 205 ? -15.230 -5.420 10.544 1.00 98.62 205 LEU A CA 1
ATOM 1630 C C . LEU A 1 205 ? -15.124 -4.011 9.963 1.00 98.62 205 LEU A C 1
ATOM 1632 O O . LEU A 1 205 ? -15.310 -3.821 8.761 1.00 98.62 205 LEU A O 1
ATOM 1636 N N . LEU A 1 206 ? -14.778 -3.051 10.813 1.00 98.00 206 LEU A N 1
ATOM 1637 C CA . LEU A 1 206 ? -14.375 -1.710 10.422 1.00 98.00 206 LEU A CA 1
ATOM 1638 C C . LEU A 1 206 ? -12.907 -1.514 10.800 1.00 98.00 206 LEU A C 1
ATOM 1640 O O . LEU A 1 206 ? -12.547 -1.675 11.966 1.00 98.00 206 LEU A O 1
ATOM 1644 N N . VAL A 1 207 ? -12.057 -1.211 9.822 1.00 98.19 207 VAL A N 1
ATOM 1645 C CA . VAL A 1 207 ? -10.628 -0.959 10.047 1.00 98.19 207 VAL A CA 1
ATOM 1646 C C . VAL A 1 207 ? -10.387 0.540 9.963 1.00 98.19 207 VAL A C 1
ATOM 1648 O O . VAL A 1 207 ? -10.644 1.142 8.930 1.00 98.19 207 VAL A O 1
ATOM 1651 N N . LEU A 1 208 ? -9.916 1.136 11.055 1.00 95.62 208 LEU A N 1
ATOM 1652 C CA . LEU A 1 208 ? -9.453 2.517 11.087 1.00 95.62 208 LEU A CA 1
ATOM 1653 C C . LEU A 1 208 ? -7.938 2.529 11.074 1.00 95.62 208 LEU A C 1
ATOM 1655 O O . LEU A 1 208 ? -7.309 2.018 11.998 1.00 95.62 208 LEU A O 1
ATOM 1659 N N . HIS A 1 209 ? -7.370 3.143 10.046 1.00 94.25 209 HIS A N 1
ATOM 1660 C CA . HIS A 1 209 ? -5.937 3.345 9.915 1.00 94.25 209 HIS A CA 1
ATOM 1661 C C . HIS A 1 209 ? -5.637 4.841 9.740 1.00 94.25 209 HIS A C 1
ATOM 1663 O O . HIS A 1 209 ? -5.353 5.295 8.631 1.00 94.25 209 HIS A O 1
ATOM 1669 N N . PRO A 1 210 ? -5.791 5.635 10.815 1.00 91.50 210 PRO A N 1
ATOM 1670 C CA . PRO A 1 210 ? -5.522 7.065 10.775 1.00 91.50 210 PRO A CA 1
ATOM 1671 C C . PRO A 1 210 ? -4.042 7.362 10.498 1.00 91.50 210 PRO A C 1
ATOM 1673 O O . PRO A 1 210 ? -3.184 6.518 10.778 1.00 91.50 210 PRO A O 1
ATOM 1676 N N . PRO A 1 211 ? -3.723 8.574 10.004 1.00 89.19 211 PRO A N 1
ATOM 1677 C CA . PRO A 1 211 ? -2.338 9.011 9.860 1.00 89.19 211 PRO A CA 1
ATOM 1678 C C . PRO A 1 211 ? -1.615 8.937 11.205 1.00 89.19 211 PRO A C 1
ATOM 1680 O O . PRO A 1 211 ? -2.197 9.241 12.250 1.00 89.19 211 PRO A O 1
ATOM 1683 N N . THR A 1 212 ? -0.328 8.584 11.193 1.00 86.25 212 THR A N 1
ATOM 1684 C CA . THR A 1 212 ? 0.470 8.636 12.425 1.00 86.25 212 THR A CA 1
ATOM 1685 C C . THR A 1 212 ? 0.530 10.059 12.976 1.00 86.25 212 THR A C 1
ATOM 1687 O O . THR A 1 212 ? 0.380 11.033 12.239 1.00 86.25 212 THR A O 1
ATOM 1690 N N . PHE A 1 213 ? 0.842 10.220 14.266 1.00 81.81 213 PHE A N 1
ATOM 1691 C CA . PHE A 1 213 ? 0.985 11.555 14.860 1.00 81.81 213 PHE A CA 1
ATOM 1692 C C . PHE A 1 213 ? 1.988 12.435 14.091 1.00 81.81 213 PHE A C 1
ATOM 1694 O O . PHE A 1 213 ? 1.760 13.626 13.901 1.00 81.81 213 PHE A O 1
ATOM 1701 N N . ALA A 1 214 ? 3.075 11.844 13.582 1.00 79.69 214 ALA A N 1
ATOM 1702 C CA . ALA A 1 214 ? 4.063 12.557 12.775 1.00 79.69 214 ALA A CA 1
ATOM 1703 C C . ALA A 1 214 ? 3.517 13.001 11.405 1.00 79.69 214 ALA A C 1
ATOM 1705 O O . ALA A 1 214 ? 3.926 14.047 10.901 1.00 79.69 214 ALA A O 1
ATOM 1706 N N . ALA A 1 215 ? 2.624 12.221 10.790 1.00 83.06 215 ALA A N 1
ATOM 1707 C CA . ALA A 1 215 ? 1.931 12.604 9.562 1.00 83.06 215 ALA A CA 1
ATOM 1708 C C . ALA A 1 215 ? 0.859 13.671 9.840 1.00 83.06 215 ALA A C 1
ATOM 1710 O O . ALA A 1 215 ? 0.883 14.727 9.210 1.00 83.06 215 ALA A O 1
ATOM 1711 N N . PHE A 1 216 ? 0.031 13.471 10.869 1.00 82.69 216 PHE A N 1
ATOM 1712 C CA . PHE A 1 216 ? -0.968 14.435 11.340 1.00 82.69 216 PHE A CA 1
ATOM 1713 C C . PHE A 1 216 ? -0.356 15.819 11.611 1.00 82.69 216 PHE A C 1
ATOM 1715 O O . PHE A 1 216 ? -0.887 16.838 11.178 1.00 82.69 216 PHE A O 1
ATOM 1722 N N . GLN A 1 217 ? 0.817 15.875 12.251 1.00 77.56 217 GLN A N 1
ATOM 1723 C CA . GLN A 1 217 ? 1.536 17.132 12.498 1.00 77.56 217 GLN A CA 1
ATOM 1724 C C . GLN A 1 217 ? 2.002 17.863 11.235 1.00 77.56 217 GLN A C 1
ATOM 1726 O O . GLN A 1 217 ? 2.211 19.074 11.276 1.00 77.56 217 GLN A O 1
ATOM 1731 N N . LYS A 1 218 ? 2.258 17.149 10.136 1.00 76.56 218 LYS A N 1
ATOM 1732 C CA . LYS A 1 218 ? 2.670 17.784 8.876 1.00 76.56 218 LYS A CA 1
ATOM 1733 C C . LYS A 1 218 ? 1.487 18.434 8.167 1.00 76.56 218 LYS A C 1
ATOM 1735 O O . LYS A 1 218 ? 1.697 19.405 7.443 1.00 76.56 218 LYS A O 1
ATOM 1740 N N . GLU A 1 219 ? 0.290 17.895 8.375 1.00 73.00 219 GLU A N 1
ATOM 1741 C CA . GLU A 1 219 ? -0.960 18.347 7.761 1.00 73.00 219 GLU A CA 1
ATOM 1742 C C . GLU A 1 219 ? -1.663 19.431 8.596 1.00 73.00 219 GLU A C 1
ATOM 1744 O O . GLU A 1 219 ? -2.231 20.367 8.035 1.00 73.00 219 GLU A O 1
ATOM 1749 N N . GLY A 1 220 ? -1.583 19.349 9.929 1.00 62.84 220 GLY A N 1
ATOM 1750 C CA . GLY A 1 220 ? -2.118 20.339 10.866 1.00 62.84 220 GLY A CA 1
ATOM 1751 C C . GLY A 1 220 ? -1.179 21.533 11.077 1.00 62.84 220 GLY A C 1
ATOM 1752 O O . GLY A 1 220 ? 0.022 21.368 11.283 1.00 62.84 220 GLY A O 1
ATOM 1753 N N . GLY A 1 221 ? -1.730 22.750 11.028 1.00 54.94 221 GLY A N 1
ATOM 1754 C CA . GLY A 1 221 ? -1.002 24.020 11.155 1.00 54.94 221 GLY A CA 1
ATOM 1755 C C . GLY A 1 221 ? 0.010 24.065 12.309 1.00 54.94 221 GLY A C 1
ATOM 1756 O O . GLY A 1 221 ? -0.234 23.579 13.412 1.00 54.94 221 GLY A O 1
ATOM 1757 N N . ARG A 1 222 ? 1.171 24.675 12.042 1.00 57.38 222 ARG A N 1
ATOM 1758 C CA . ARG A 1 222 ? 2.373 24.665 12.894 1.00 57.38 222 ARG A CA 1
ATOM 1759 C C . ARG A 1 222 ? 2.283 25.537 14.155 1.00 57.38 222 ARG A C 1
ATOM 1761 O O . ARG A 1 222 ? 3.323 25.718 14.787 1.00 57.38 222 ARG A O 1
ATOM 1768 N N . ASP A 1 223 ? 1.098 25.995 14.552 1.00 63.47 223 ASP A N 1
ATOM 1769 C CA . ASP A 1 223 ? 0.953 27.122 15.487 1.00 63.47 223 ASP A CA 1
ATOM 1770 C C . ASP A 1 223 ? 0.387 26.758 16.877 1.00 63.47 223 ASP A C 1
ATOM 1772 O O . ASP A 1 223 ? 0.352 27.618 17.747 1.00 63.47 223 ASP A O 1
ATOM 1776 N N . LEU A 1 224 ? -0.016 25.503 17.128 1.00 65.69 224 LEU A N 1
ATOM 1777 C CA . LEU A 1 224 ? -0.489 25.046 18.455 1.00 65.69 224 LEU A CA 1
ATOM 1778 C C . LEU A 1 224 ? 0.666 24.656 19.399 1.00 65.69 224 LEU A C 1
ATOM 1780 O O . LEU A 1 224 ? 1.716 24.211 18.919 1.00 65.69 224 LEU A O 1
ATOM 1784 N N . ASP A 1 225 ? 0.464 24.720 20.717 1.00 73.06 225 ASP A N 1
ATOM 1785 C CA . ASP A 1 225 ? 1.393 24.138 21.702 1.00 73.06 225 ASP A CA 1
ATOM 1786 C C . ASP A 1 225 ? 1.451 22.591 21.562 1.00 73.06 225 ASP A C 1
ATOM 1788 O O . ASP A 1 225 ? 0.460 21.970 21.163 1.00 73.06 225 ASP A O 1
ATOM 1792 N N . PRO A 1 226 ? 2.594 21.924 21.825 1.00 68.94 226 PRO A N 1
ATOM 1793 C CA . PRO A 1 226 ? 2.702 20.461 21.839 1.00 68.94 226 PRO A CA 1
ATOM 1794 C C . PRO A 1 226 ? 1.602 19.695 22.592 1.00 68.94 226 PRO A C 1
ATOM 1796 O O . PRO A 1 226 ? 1.118 18.688 22.064 1.00 68.94 226 PRO A O 1
ATOM 1799 N N . GLU A 1 227 ? 1.198 20.139 23.784 1.00 72.12 227 GLU A N 1
ATOM 1800 C CA . GLU A 1 227 ? 0.142 19.473 24.560 1.00 72.12 227 GLU A CA 1
ATOM 1801 C C . GLU A 1 227 ? -1.219 19.610 23.869 1.00 72.12 227 GLU A C 1
ATOM 1803 O O . GLU A 1 227 ? -1.948 18.626 23.716 1.00 72.12 227 GLU A O 1
ATOM 1808 N N . GLU A 1 228 ? -1.523 20.803 23.356 1.00 77.69 228 GLU A N 1
ATOM 1809 C CA . GLU A 1 228 ? -2.751 21.086 22.608 1.00 77.69 228 GLU A CA 1
ATOM 1810 C C . GLU A 1 228 ? -2.822 20.278 21.308 1.00 77.69 228 GLU A C 1
ATOM 1812 O O . GLU A 1 228 ? -3.877 19.747 20.962 1.00 77.69 228 GLU A O 1
ATOM 1817 N N . ARG A 1 229 ? -1.699 20.109 20.597 1.00 75.94 229 ARG A N 1
ATOM 1818 C CA . ARG A 1 229 ? -1.634 19.253 19.395 1.00 75.94 229 ARG A CA 1
ATOM 1819 C C . ARG A 1 229 ? -1.907 17.799 19.712 1.00 75.94 229 ARG A C 1
ATOM 1821 O O . ARG A 1 229 ? -2.544 17.103 18.924 1.00 75.94 229 ARG A O 1
ATOM 1828 N N . TYR A 1 230 ? -1.368 17.321 20.824 1.00 76.50 230 TYR A N 1
ATOM 1829 C CA . TYR A 1 230 ? -1.578 15.949 21.242 1.00 76.50 230 TYR A CA 1
ATOM 1830 C C . TYR A 1 230 ? -3.032 15.723 21.660 1.00 76.50 230 TYR A C 1
ATOM 1832 O O . TYR A 1 230 ? -3.649 14.762 21.205 1.00 76.50 230 TYR A O 1
ATOM 1840 N N . ALA A 1 231 ? -3.610 16.641 22.438 1.00 79.38 231 ALA A N 1
ATOM 1841 C CA . ALA A 1 231 ? -5.033 16.629 22.762 1.00 79.38 231 ALA A CA 1
ATOM 1842 C C . ALA A 1 231 ? -5.903 16.676 21.493 1.00 79.38 231 ALA A C 1
ATOM 1844 O O . ALA A 1 231 ? -6.851 15.903 21.373 1.00 79.38 231 ALA A O 1
ATOM 1845 N N . ALA A 1 232 ? -5.534 17.497 20.506 1.00 83.00 232 ALA A N 1
ATOM 1846 C CA . ALA A 1 232 ? -6.211 17.552 19.213 1.00 83.00 232 ALA A CA 1
ATOM 1847 C C . ALA A 1 232 ? -6.113 16.226 18.444 1.00 83.00 232 ALA A C 1
ATOM 1849 O O . ALA A 1 232 ? -7.093 15.799 17.842 1.00 83.00 232 ALA A O 1
ATOM 1850 N N . TYR A 1 233 ? -4.966 15.541 18.488 1.00 83.19 233 TYR A N 1
ATOM 1851 C CA . TYR A 1 233 ? -4.815 14.221 17.875 1.00 83.19 233 TYR A CA 1
ATOM 1852 C C . TYR A 1 233 ? -5.648 13.150 18.594 1.00 83.19 233 TYR A C 1
ATOM 1854 O O . TYR A 1 233 ? -6.288 12.336 17.936 1.00 83.19 233 TYR A O 1
ATOM 1862 N N . VAL A 1 234 ? -5.708 13.167 19.931 1.00 82.00 234 VAL A N 1
ATOM 1863 C CA . VAL A 1 234 ? -6.604 12.287 20.705 1.00 82.00 234 VAL A CA 1
ATOM 1864 C C . VAL A 1 234 ? -8.056 12.531 20.308 1.00 82.00 234 VAL A C 1
ATOM 1866 O O . VAL A 1 234 ? -8.753 11.582 19.962 1.00 82.00 234 VAL A O 1
ATOM 1869 N N . GLN A 1 235 ? -8.491 13.793 20.303 1.00 84.75 235 GLN A N 1
ATOM 1870 C CA . GLN A 1 235 ? -9.853 14.158 19.924 1.00 84.75 235 GLN A CA 1
ATOM 1871 C C . GLN A 1 235 ? -10.164 13.725 18.491 1.00 84.75 235 GLN A C 1
ATOM 1873 O O . GLN A 1 235 ? -11.215 13.145 18.241 1.00 84.75 235 GLN A O 1
ATOM 1878 N N . TYR A 1 236 ? -9.224 13.930 17.568 1.00 87.62 236 TYR A N 1
ATOM 1879 C CA . TYR A 1 236 ? -9.333 13.465 16.191 1.00 87.62 236 TYR A CA 1
ATOM 1880 C C . TYR A 1 236 ? -9.579 11.951 16.121 1.00 87.62 236 TYR A C 1
ATOM 1882 O O . TYR A 1 236 ? -10.509 11.513 15.449 1.00 87.62 236 TYR A O 1
ATOM 1890 N N . LEU A 1 237 ? -8.809 11.143 16.857 1.00 87.75 237 LEU A N 1
ATOM 1891 C CA . LEU A 1 237 ? -9.016 9.693 16.916 1.00 87.75 237 LEU A CA 1
ATOM 1892 C C . LEU A 1 237 ? -10.374 9.320 17.527 1.00 87.75 237 LEU A C 1
ATOM 1894 O O . LEU A 1 237 ? -11.060 8.446 16.995 1.00 87.75 237 LEU A O 1
ATOM 1898 N N . THR A 1 238 ? -10.774 9.982 18.614 1.00 87.12 238 THR A N 1
ATOM 1899 C CA . THR A 1 238 ? -12.077 9.776 19.262 1.00 87.12 238 THR A CA 1
ATOM 1900 C C . THR A 1 238 ? -13.229 10.077 18.301 1.00 87.12 238 THR A C 1
ATOM 1902 O O . THR A 1 238 ? -14.165 9.282 18.193 1.00 87.12 238 THR A O 1
ATOM 1905 N N . ASP A 1 239 ? -13.135 11.163 17.535 1.00 90.56 239 ASP A N 1
ATOM 1906 C CA . ASP A 1 239 ? -14.131 11.535 16.532 1.00 90.56 239 ASP A CA 1
ATOM 1907 C C . ASP A 1 239 ? -14.215 10.488 15.413 1.00 90.56 239 ASP A C 1
ATOM 1909 O O . ASP A 1 239 ? -15.312 10.056 15.057 1.00 90.56 239 ASP A O 1
ATOM 1913 N N . LEU A 1 240 ? -13.073 10.016 14.893 1.00 92.31 240 LEU A N 1
ATOM 1914 C CA . LEU A 1 240 ? -13.027 8.955 13.877 1.00 92.31 240 LEU A CA 1
ATOM 1915 C C . LEU A 1 240 ? -13.710 7.668 14.351 1.00 92.31 240 LEU A C 1
ATOM 1917 O O . LEU A 1 240 ? -14.481 7.058 13.600 1.00 92.31 240 LEU A O 1
ATOM 1921 N N . VAL A 1 241 ? -13.456 7.265 15.599 1.00 91.00 241 VAL A N 1
ATOM 1922 C CA . VAL A 1 241 ? -14.157 6.135 16.218 1.00 91.00 241 VAL A CA 1
ATOM 1923 C C . VAL A 1 241 ? -15.655 6.435 16.269 1.00 91.00 241 VAL A C 1
ATOM 1925 O O . VAL A 1 241 ? -16.444 5.624 15.787 1.00 91.00 241 VAL A O 1
ATOM 1928 N N . GLY A 1 242 ? -16.057 7.616 16.744 1.00 91.38 242 GLY A N 1
ATOM 1929 C CA . GLY A 1 242 ? -17.455 8.049 16.819 1.00 91.38 242 GLY A CA 1
ATOM 1930 C C . GLY A 1 242 ? -18.200 8.001 15.479 1.00 91.38 242 GLY A C 1
ATOM 1931 O O . GLY A 1 242 ? -19.302 7.452 15.412 1.00 91.38 242 GLY A O 1
ATOM 1932 N N . TYR A 1 243 ? -17.596 8.496 14.393 1.00 94.19 243 TYR A N 1
ATOM 1933 C CA . TYR A 1 243 ? -18.171 8.429 13.041 1.00 94.19 243 TYR A CA 1
ATOM 1934 C C . TYR A 1 243 ? -18.339 6.990 12.531 1.00 94.19 243 TYR A C 1
ATOM 1936 O O . TYR A 1 243 ? -19.210 6.718 11.702 1.00 94.19 243 TYR A O 1
ATOM 1944 N N . SER A 1 244 ? -17.531 6.066 13.050 1.00 93.12 244 SER A N 1
ATOM 1945 C CA . SER A 1 244 ? -17.473 4.670 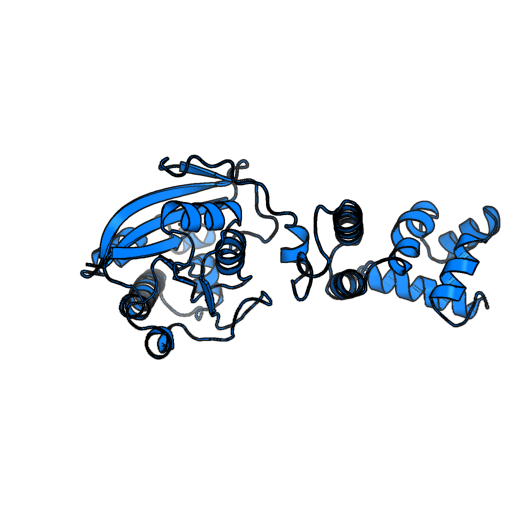12.619 1.00 93.12 244 SER A CA 1
ATOM 1946 C C . SER A 1 244 ? -18.517 3.774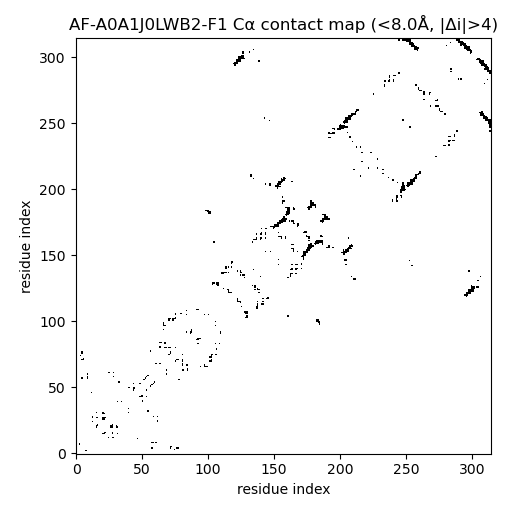 13.279 1.00 93.12 244 SER A C 1
ATOM 1948 O O . SER A 1 244 ? -19.042 2.860 12.639 1.00 93.12 244 SER A O 1
ATOM 1950 N N . LEU A 1 245 ? -18.857 4.037 14.545 1.00 92.00 245 LEU A N 1
ATOM 1951 C CA . LEU A 1 245 ? -19.752 3.176 15.330 1.00 92.00 245 LEU A CA 1
ATOM 1952 C C . LEU A 1 245 ? -21.114 2.895 14.666 1.00 92.00 245 LEU A C 1
ATOM 1954 O O . LEU A 1 245 ? -21.532 1.737 14.682 1.00 92.00 245 LEU A O 1
ATOM 1958 N N . PRO A 1 246 ? -21.811 3.865 14.032 1.00 94.44 246 PRO A N 1
ATOM 1959 C CA . PRO A 1 246 ? -23.114 3.605 13.411 1.00 94.44 246 PRO A CA 1
ATOM 1960 C C . PRO A 1 246 ? -23.088 2.572 12.272 1.00 94.44 246 PRO A C 1
ATOM 1962 O O . PRO A 1 246 ? -24.124 1.975 11.965 1.00 94.44 246 PRO A O 1
ATOM 1965 N N . ALA A 1 247 ? -21.931 2.355 11.640 1.00 95.75 247 ALA A N 1
ATOM 1966 C CA . ALA A 1 247 ? -21.777 1.393 10.552 1.00 95.75 247 ALA A CA 1
ATOM 1967 C C . ALA A 1 247 ? -21.644 -0.057 11.052 1.00 95.75 247 ALA A C 1
ATOM 1969 O O . ALA A 1 247 ? -21.969 -0.984 10.304 1.00 95.75 247 ALA A O 1
ATOM 1970 N N . LEU A 1 248 ? -21.196 -0.269 12.296 1.00 95.94 248 LEU A N 1
ATOM 1971 C CA . LEU A 1 248 ? -20.937 -1.595 12.864 1.00 95.94 248 LEU A CA 1
ATOM 1972 C C . LEU A 1 248 ? -22.225 -2.330 13.220 1.00 95.94 248 LEU A C 1
ATOM 1974 O O . LEU A 1 248 ? -23.106 -1.793 13.895 1.00 95.94 248 LEU A O 1
ATOM 1978 N N . ARG A 1 249 ? -22.325 -3.588 12.783 1.00 96.19 249 ARG A N 1
ATOM 1979 C CA . ARG A 1 249 ? -23.398 -4.490 13.217 1.00 96.19 249 ARG A CA 1
ATOM 1980 C C . ARG A 1 249 ? -23.210 -4.887 14.683 1.00 96.19 249 ARG A C 1
ATOM 1982 O O . ARG A 1 249 ? -22.102 -4.801 15.208 1.00 96.19 249 ARG A O 1
ATOM 1989 N N . GLN A 1 250 ? -24.261 -5.403 15.317 1.00 94.88 250 GLN A N 1
ATOM 1990 C CA . GLN A 1 250 ? -24.135 -6.016 16.642 1.00 94.88 250 GLN A CA 1
ATOM 1991 C C . GLN A 1 250 ? -23.123 -7.173 16.604 1.00 94.88 250 GLN A C 1
ATOM 1993 O O . GLN A 1 250 ? -23.171 -8.018 15.701 1.00 94.88 250 GLN A O 1
ATOM 1998 N N . GLY A 1 251 ? -22.185 -7.188 17.553 1.00 94.62 251 GLY A N 1
ATOM 1999 C CA . GLY A 1 251 ? -21.054 -8.117 17.561 1.00 94.62 251 GLY A CA 1
ATOM 2000 C C . GLY A 1 251 ? -20.005 -7.836 16.477 1.00 94.62 251 GLY A C 1
ATOM 2001 O O . GLY A 1 251 ? -19.055 -8.603 16.330 1.00 94.62 251 GLY A O 1
ATOM 2002 N N . GLY A 1 252 ? -20.143 -6.756 15.705 1.00 96.81 252 GLY A N 1
ATOM 2003 C CA . GLY A 1 252 ? -19.129 -6.287 14.764 1.00 96.81 252 GLY A CA 1
ATOM 2004 C C . GLY A 1 252 ? -17.865 -5.821 15.486 1.00 96.81 252 GLY A C 1
ATOM 2005 O O . GLY A 1 252 ? -17.881 -5.526 16.684 1.00 96.81 252 GLY A O 1
ATOM 2006 N N . ARG A 1 253 ? -16.744 -5.784 14.765 1.00 96.88 253 ARG A N 1
ATOM 2007 C CA . ARG A 1 253 ? -15.428 -5.424 15.300 1.00 96.88 253 ARG A CA 1
ATOM 2008 C C . ARG A 1 253 ? -14.932 -4.110 14.714 1.00 96.88 253 ARG A C 1
ATOM 2010 O O . ARG A 1 253 ? -14.980 -3.927 13.503 1.00 96.88 253 ARG A O 1
ATOM 2017 N N . LEU A 1 254 ? -14.394 -3.240 15.562 1.00 96.00 254 LEU A N 1
ATOM 2018 C CA . LEU A 1 254 ? -13.584 -2.098 15.145 1.00 96.00 254 LEU A CA 1
ATOM 2019 C C . LEU A 1 254 ? -12.119 -2.420 15.421 1.00 96.00 254 LEU A C 1
ATOM 2021 O O . LEU A 1 254 ? -11.775 -2.732 16.558 1.00 96.00 254 LEU A O 1
ATOM 2025 N N . ALA A 1 255 ? -11.269 -2.340 14.402 1.00 96.06 255 ALA A N 1
ATOM 2026 C CA . ALA A 1 255 ? -9.822 -2.434 14.536 1.00 96.06 255 ALA A CA 1
ATOM 2027 C C . ALA A 1 255 ? -9.210 -1.044 14.337 1.00 96.06 255 ALA A C 1
ATOM 2029 O O . ALA A 1 255 ? -9.191 -0.537 13.218 1.00 96.06 255 ALA A O 1
ATOM 2030 N N . LEU A 1 256 ? -8.715 -0.439 15.416 1.00 94.12 256 LEU A N 1
ATOM 2031 C CA . LEU A 1 256 ? -7.948 0.802 15.370 1.00 94.12 256 LEU A CA 1
ATOM 2032 C C . LEU A 1 256 ? -6.465 0.454 15.223 1.00 94.12 256 LEU A C 1
ATOM 2034 O O . LEU A 1 256 ? -5.861 -0.112 16.134 1.00 94.12 256 LEU A O 1
ATOM 2038 N N . VAL A 1 257 ? -5.906 0.764 14.058 1.00 93.81 257 VAL A N 1
ATOM 2039 C CA . VAL A 1 257 ? -4.530 0.468 13.662 1.00 93.81 257 VAL A CA 1
ATOM 2040 C C . VAL A 1 257 ? -3.717 1.750 13.746 1.00 93.81 257 VAL A C 1
ATOM 2042 O O . VAL A 1 257 ? -3.966 2.697 13.009 1.00 93.81 257 VAL A O 1
ATOM 2045 N N . VAL A 1 258 ? -2.749 1.793 14.652 1.00 89.12 258 VAL A N 1
ATOM 2046 C CA . VAL A 1 258 ? -1.972 3.000 14.960 1.00 89.12 258 VAL A CA 1
ATOM 2047 C C . VAL A 1 258 ? -0.496 2.658 15.126 1.00 89.12 258 VAL A C 1
ATOM 2049 O O . VAL A 1 258 ? -0.148 1.526 15.449 1.00 89.12 258 VAL A O 1
ATOM 2052 N N . SER A 1 259 ? 0.390 3.631 14.926 1.00 86.50 259 SER A N 1
ATOM 2053 C CA . SER A 1 259 ? 1.814 3.496 15.252 1.00 86.50 259 SER A CA 1
ATOM 2054 C C . SER A 1 259 ? 2.174 4.544 16.304 1.00 86.50 259 SER A C 1
ATOM 2056 O O . SER A 1 259 ? 2.036 5.743 16.034 1.00 86.50 259 SER A O 1
ATOM 2058 N N . PRO A 1 260 ? 2.641 4.139 17.498 1.00 78.50 260 PRO A N 1
ATOM 2059 C CA . PRO A 1 260 ? 3.153 5.078 18.477 1.00 78.50 260 PRO A CA 1
ATOM 2060 C C . PRO A 1 260 ? 4.456 5.707 17.987 1.00 78.50 260 PRO A C 1
ATOM 2062 O O . PRO A 1 260 ? 5.159 5.201 17.106 1.00 78.50 260 PRO A O 1
ATOM 2065 N N . ARG A 1 261 ? 4.792 6.840 18.598 1.00 75.56 261 ARG A N 1
ATOM 2066 C CA . ARG A 1 261 ? 6.058 7.524 18.363 1.00 75.56 261 ARG A CA 1
ATOM 2067 C C . ARG A 1 261 ? 7.204 6.708 18.968 1.00 75.56 261 ARG A C 1
ATOM 2069 O O . ARG A 1 261 ? 7.118 6.282 20.114 1.00 75.56 261 ARG A O 1
ATOM 2076 N N . LYS A 1 262 ? 8.276 6.518 18.194 1.00 76.12 262 LYS A N 1
ATOM 2077 C CA . LYS A 1 262 ? 9.436 5.688 18.581 1.00 76.12 262 LYS A CA 1
ATOM 2078 C C . LYS A 1 262 ? 10.625 6.486 19.097 1.00 76.12 262 LYS A C 1
ATOM 2080 O O . LYS A 1 262 ? 11.439 5.964 19.845 1.00 76.12 262 LYS A O 1
ATOM 2085 N N . GLU A 1 263 ? 10.736 7.738 18.668 1.00 75.12 263 GLU A N 1
ATOM 2086 C CA . GLU A 1 263 ? 11.879 8.600 18.943 1.00 75.12 263 GLU A CA 1
ATOM 2087 C C . GLU A 1 263 ? 11.407 10.034 19.186 1.00 75.12 263 GLU A C 1
ATOM 2089 O O . GLU A 1 263 ? 10.408 10.491 18.615 1.00 75.12 263 GLU A O 1
ATOM 2094 N N . ILE A 1 264 ? 12.165 10.743 20.014 1.00 73.31 264 ILE A N 1
ATOM 2095 C CA . ILE A 1 264 ? 12.034 12.178 20.242 1.00 73.31 264 ILE A CA 1
ATOM 2096 C C . ILE A 1 264 ? 13.246 12.839 19.589 1.00 73.31 264 ILE A C 1
ATOM 2098 O O . ILE A 1 264 ? 14.382 12.496 19.917 1.00 73.31 264 ILE A O 1
ATOM 2102 N N . SER A 1 265 ? 13.037 13.760 18.645 1.00 72.81 265 SER A N 1
ATOM 2103 C CA . SER A 1 265 ? 14.168 14.455 18.026 1.00 72.81 265 SER A CA 1
ATOM 2104 C C . SER A 1 265 ? 14.859 15.393 19.027 1.00 72.81 265 SER A C 1
ATOM 2106 O O . SER A 1 265 ? 14.220 15.885 19.957 1.00 72.81 265 SER A O 1
ATOM 2108 N N . PRO A 1 266 ? 16.146 15.731 18.828 1.00 78.12 266 PRO A N 1
ATOM 2109 C CA . PRO A 1 266 ? 16.849 16.678 19.698 1.00 78.12 266 PRO A CA 1
ATOM 2110 C C . PRO A 1 266 ? 16.161 18.044 19.785 1.00 78.12 266 PRO A C 1
ATOM 2112 O O . PRO A 1 266 ? 16.085 18.636 20.857 1.00 78.12 266 PRO A O 1
ATOM 2115 N N . LYS A 1 267 ? 15.603 18.517 18.663 1.00 75.62 267 LYS A N 1
ATOM 2116 C CA . LYS A 1 267 ? 14.786 19.735 18.610 1.00 75.62 267 LYS A CA 1
ATOM 2117 C C . LYS A 1 267 ? 13.514 19.588 19.448 1.00 75.62 267 LYS A C 1
ATOM 2119 O O . LYS A 1 267 ? 13.034 20.542 20.047 1.00 75.62 267 LYS A O 1
ATOM 2124 N N . GLU A 1 268 ? 12.934 18.394 19.479 1.00 68.25 268 GLU A N 1
ATOM 2125 C CA . GLU A 1 268 ? 11.771 18.103 20.307 1.00 68.25 268 GLU A CA 1
ATOM 2126 C C . GLU A 1 268 ? 12.107 18.101 21.790 1.00 68.25 268 GLU A C 1
ATOM 2128 O O . GLU A 1 268 ? 11.448 18.817 22.537 1.00 68.25 268 GLU A O 1
ATOM 2133 N N . ALA A 1 269 ? 13.192 17.443 22.184 1.00 72.19 269 ALA A N 1
ATOM 2134 C CA . ALA A 1 269 ? 13.672 17.472 23.560 1.00 72.19 269 ALA A CA 1
ATOM 2135 C C . ALA A 1 269 ? 14.001 18.898 24.047 1.00 72.19 269 ALA A C 1
ATOM 2137 O O . ALA A 1 269 ? 13.613 19.277 25.145 1.00 72.19 269 ALA A O 1
ATOM 2138 N N . GLN A 1 270 ? 14.659 19.718 23.220 1.00 71.94 270 GLN A N 1
ATOM 2139 C CA . GLN A 1 270 ? 14.995 21.111 23.565 1.00 71.94 270 GLN A CA 1
ATOM 2140 C C . GLN A 1 270 ? 13.768 22.015 23.728 1.00 71.94 270 GLN A C 1
ATOM 2142 O O . GLN A 1 270 ? 13.810 22.976 24.488 1.00 71.94 270 GLN A O 1
ATOM 2147 N N . GLU A 1 271 ? 12.682 21.703 23.026 1.00 71.25 271 GLU A N 1
ATOM 2148 C CA . GLU A 1 271 ? 11.400 22.401 23.141 1.00 71.25 271 GLU A CA 1
ATOM 2149 C C . GLU A 1 271 ? 10.505 21.794 24.247 1.00 71.25 271 GLU A C 1
ATOM 2151 O O . GLU A 1 271 ? 9.314 22.079 24.277 1.00 71.25 271 GLU A O 1
ATOM 2156 N N . GLY A 1 272 ? 11.044 20.939 25.132 1.00 64.25 272 GLY A N 1
ATOM 2157 C CA . GLY A 1 272 ? 10.295 20.319 26.237 1.00 64.25 272 GLY A CA 1
ATOM 2158 C C . GLY A 1 272 ? 9.316 19.218 25.807 1.00 64.25 272 GLY A C 1
ATOM 2159 O O . GLY A 1 272 ? 8.368 18.910 26.520 1.00 64.25 272 GLY A O 1
ATOM 2160 N N . ARG A 1 273 ? 9.510 18.631 24.618 1.00 64.38 273 ARG A N 1
ATOM 2161 C CA . ARG A 1 273 ? 8.649 17.589 24.022 1.00 64.38 273 ARG A CA 1
ATOM 2162 C C . ARG A 1 273 ? 9.238 16.188 24.235 1.00 64.38 273 ARG A C 1
ATOM 2164 O O . ARG A 1 273 ? 9.327 15.405 23.281 1.00 64.38 273 ARG A O 1
ATOM 2171 N N . ASP A 1 274 ? 9.696 15.897 25.454 1.00 63.59 274 ASP A N 1
ATOM 2172 C CA . ASP A 1 274 ? 10.565 14.771 25.831 1.00 63.59 274 ASP A CA 1
ATOM 2173 C C . ASP A 1 274 ? 9.849 13.568 26.476 1.00 63.59 274 ASP A C 1
ATOM 2175 O O . ASP A 1 274 ? 10.448 12.800 27.228 1.00 63.59 274 ASP A O 1
ATOM 2179 N N . PHE A 1 275 ? 8.582 13.336 26.127 1.00 61.41 275 PHE A N 1
ATOM 2180 C CA . PHE A 1 275 ? 7.799 12.223 26.662 1.00 61.41 275 PHE A CA 1
ATOM 2181 C C . PHE A 1 275 ? 7.271 11.267 25.580 1.00 61.41 275 PHE A C 1
ATOM 2183 O O . PHE A 1 275 ? 6.934 11.656 24.458 1.00 61.41 275 PHE A O 1
ATOM 2190 N N . PHE A 1 276 ? 7.167 9.988 25.949 1.00 60.84 276 PHE A N 1
ATOM 2191 C CA . PHE A 1 276 ? 6.457 8.955 25.195 1.00 60.84 276 PHE A CA 1
ATOM 2192 C C . PHE A 1 276 ? 5.075 8.762 25.821 1.00 60.84 276 PHE A C 1
ATOM 2194 O O . PHE A 1 276 ? 4.973 8.484 27.013 1.00 60.84 276 PHE A O 1
ATOM 2201 N N . LEU A 1 277 ? 4.008 8.898 25.037 1.00 55.75 277 LEU A N 1
ATOM 2202 C CA . LEU A 1 277 ? 2.633 8.748 25.518 1.00 55.75 277 LEU A CA 1
ATOM 2203 C C . LEU A 1 277 ? 1.830 7.945 24.487 1.00 55.75 277 LEU A C 1
ATOM 2205 O O . LEU A 1 277 ? 1.962 8.175 23.284 1.00 55.75 277 LEU A O 1
ATOM 2209 N N . SER A 1 278 ? 1.050 6.966 24.958 1.00 61.19 278 SER A N 1
ATOM 2210 C CA . SER A 1 278 ? 0.200 6.093 24.134 1.00 61.19 278 SER A CA 1
ATOM 2211 C C . SER A 1 278 ? -1.270 6.516 24.294 1.00 61.19 278 SER A C 1
ATOM 2213 O O . SER A 1 278 ? -1.952 6.023 25.191 1.00 61.19 278 SER A O 1
ATOM 2215 N N . PRO A 1 279 ? -1.794 7.446 23.469 1.00 59.94 279 PRO A N 1
ATOM 2216 C CA . PRO A 1 279 ? -3.159 7.980 23.618 1.00 59.94 279 PRO A CA 1
ATOM 2217 C C . PRO A 1 279 ? -4.261 6.966 23.299 1.00 59.94 279 PRO A C 1
ATOM 2219 O O . PRO A 1 279 ? -5.441 7.208 23.548 1.00 59.94 279 PRO A O 1
ATOM 2222 N N . PHE A 1 280 ? -3.886 5.854 22.675 1.00 66.31 280 PHE A N 1
ATOM 2223 C CA . PHE A 1 280 ? -4.789 5.022 21.890 1.00 66.31 280 PHE A CA 1
ATOM 2224 C C . PHE A 1 280 ? -5.721 4.167 22.749 1.00 66.31 280 PHE A C 1
ATOM 2226 O O . PHE A 1 280 ? -6.875 3.947 22.389 1.00 66.31 280 PHE A O 1
ATOM 2233 N N . GLU A 1 281 ? -5.243 3.739 23.917 1.00 61.66 281 GLU A N 1
ATOM 2234 C CA . GLU A 1 281 ? -6.043 2.996 24.895 1.00 61.66 281 GLU A CA 1
ATOM 2235 C C . GLU A 1 281 ? -7.183 3.862 25.439 1.00 61.66 281 GLU A C 1
ATOM 2237 O O . GLU A 1 281 ? -8.299 3.379 25.627 1.00 61.66 281 GLU A O 1
ATOM 2242 N N . ARG A 1 282 ? -6.925 5.164 25.615 1.00 63.19 282 ARG A N 1
ATOM 2243 C CA . ARG A 1 282 ? -7.906 6.129 26.111 1.00 63.19 282 ARG A CA 1
ATOM 2244 C C . ARG A 1 282 ? -8.984 6.443 25.075 1.00 63.19 282 ARG A C 1
ATOM 2246 O O . ARG A 1 282 ? -10.156 6.421 25.429 1.00 63.19 282 ARG A O 1
ATOM 2253 N N . ALA A 1 283 ? -8.612 6.628 23.806 1.00 63.41 283 ALA A N 1
ATOM 2254 C CA . ALA A 1 283 ? -9.575 6.854 22.721 1.00 63.41 283 ALA A CA 1
ATOM 2255 C C . ALA A 1 283 ? -10.604 5.710 22.597 1.00 63.41 283 ALA A C 1
ATOM 2257 O O . ALA A 1 283 ? -11.778 5.941 22.316 1.00 63.41 283 ALA A O 1
ATOM 2258 N N . LEU A 1 284 ? -10.185 4.467 22.855 1.00 64.06 284 LEU A N 1
ATOM 2259 C CA . LEU A 1 284 ? -11.091 3.316 22.866 1.00 64.06 284 LEU A CA 1
ATOM 2260 C C . LEU A 1 284 ? -11.863 3.161 24.173 1.00 64.06 284 LEU A C 1
ATOM 2262 O O . LEU A 1 284 ? -13.030 2.786 24.131 1.00 64.06 284 LEU A O 1
ATOM 2266 N N . ALA A 1 285 ? -11.243 3.449 25.319 1.00 60.25 285 ALA A N 1
ATOM 2267 C CA . ALA A 1 285 ? -11.923 3.414 26.613 1.00 60.25 285 ALA A CA 1
ATOM 2268 C C . ALA A 1 285 ? -13.043 4.466 26.715 1.00 60.25 285 ALA A C 1
ATOM 2270 O O . ALA A 1 285 ? -14.069 4.216 27.343 1.00 60.25 285 ALA A O 1
ATOM 2271 N N . GLU A 1 286 ? -12.866 5.626 26.079 1.00 65.25 286 GLU A N 1
ATOM 2272 C CA . GLU A 1 286 ? -13.870 6.695 26.028 1.00 65.25 286 GLU A CA 1
ATOM 2273 C C . GLU A 1 286 ? -15.001 6.393 25.027 1.00 65.25 286 GLU A C 1
ATOM 2275 O O . GLU A 1 286 ? -16.115 6.902 25.171 1.00 65.25 286 GLU A O 1
ATOM 2280 N N . ALA A 1 287 ? -14.778 5.490 24.067 1.00 63.31 287 ALA A N 1
ATOM 2281 C CA . ALA A 1 287 ? -15.817 4.962 23.190 1.00 63.31 287 ALA A CA 1
ATOM 2282 C C . ALA A 1 287 ? -16.661 3.896 23.919 1.00 63.31 287 ALA A C 1
ATOM 2284 O O . ALA A 1 287 ? -16.624 2.717 23.575 1.00 63.31 287 ALA A O 1
ATOM 2285 N N . LEU A 1 288 ? -17.471 4.323 24.898 1.00 58.44 288 LEU A N 1
ATOM 2286 C CA . LEU A 1 288 ? -18.267 3.480 25.818 1.00 58.44 288 LEU A CA 1
ATOM 2287 C C . LEU A 1 288 ? -19.144 2.395 25.151 1.00 58.44 288 LEU A C 1
ATOM 2289 O O . LEU A 1 288 ? -19.627 1.489 25.825 1.00 58.44 288 LEU A O 1
ATOM 2293 N N . SER A 1 289 ? -19.385 2.487 23.840 1.00 71.81 289 SER A N 1
ATOM 2294 C CA . SER A 1 289 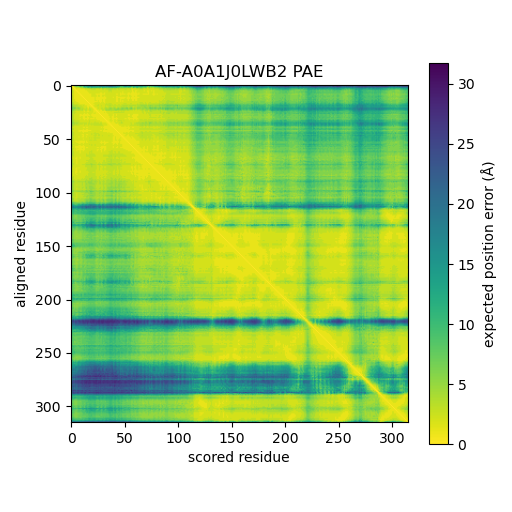? -20.151 1.504 23.056 1.00 71.81 289 SER A CA 1
ATOM 2295 C C . SER A 1 289 ? -19.312 0.342 22.503 1.00 71.81 289 SER A C 1
ATOM 2297 O O . SER A 1 289 ? -19.869 -0.557 21.872 1.00 71.81 289 SER A O 1
ATOM 2299 N N . LEU A 1 290 ? -17.990 0.352 22.705 1.00 82.12 290 LEU A N 1
ATOM 2300 C CA . LEU A 1 290 ? -17.089 -0.732 22.325 1.00 82.12 290 LEU A CA 1
ATOM 2301 C C . LEU A 1 290 ? -16.561 -1.446 23.565 1.00 82.12 290 LEU A C 1
ATOM 2303 O O . LEU A 1 290 ? -15.937 -0.847 24.435 1.00 82.12 290 LEU A O 1
ATOM 2307 N N . ARG A 1 291 ? -16.733 -2.766 23.605 1.00 87.50 291 ARG A N 1
ATOM 2308 C CA . ARG A 1 291 ? -16.046 -3.625 24.570 1.00 87.50 291 ARG A CA 1
ATOM 2309 C C . ARG A 1 291 ? -14.666 -3.992 24.013 1.00 87.50 291 ARG A C 1
ATOM 2311 O O . ARG A 1 291 ? -14.625 -4.621 22.956 1.00 87.50 291 ARG A O 1
ATOM 2318 N N . PRO A 1 292 ? -13.544 -3.681 24.683 1.00 86.81 292 PRO A N 1
ATOM 2319 C CA . PRO A 1 292 ? -12.229 -4.162 24.261 1.00 86.81 292 PRO A CA 1
ATOM 2320 C C . PRO A 1 292 ? -12.178 -5.697 24.223 1.00 86.81 292 PRO A C 1
ATOM 2322 O O . PRO A 1 292 ? -12.667 -6.359 25.138 1.00 86.81 292 PRO A O 1
ATOM 2325 N N . VAL A 1 293 ? -11.592 -6.271 23.168 1.00 88.88 293 VAL A N 1
ATOM 2326 C CA . VAL A 1 293 ? -11.517 -7.734 22.973 1.00 88.88 293 VAL A CA 1
ATOM 2327 C C . VAL A 1 293 ? -10.088 -8.226 22.785 1.00 88.88 293 VAL A C 1
ATOM 2329 O O . VAL A 1 293 ? -9.731 -9.293 23.290 1.00 88.88 293 VAL A O 1
ATOM 2332 N N . ARG A 1 294 ? -9.267 -7.499 22.022 1.00 91.44 294 ARG A N 1
ATOM 2333 C CA . ARG A 1 294 ? -7.917 -7.953 21.673 1.00 91.44 294 ARG A CA 1
ATOM 2334 C C . ARG A 1 294 ? -6.982 -6.781 21.408 1.00 91.44 294 ARG A C 1
ATOM 2336 O O . ARG A 1 294 ? -7.411 -5.717 20.969 1.00 91.44 294 ARG A O 1
ATOM 2343 N N . TYR A 1 295 ? -5.699 -7.036 21.612 1.00 91.38 295 TYR A N 1
ATOM 2344 C CA . TYR A 1 295 ? -4.602 -6.187 21.180 1.00 91.38 295 TYR A CA 1
ATOM 2345 C C . TYR A 1 295 ? -3.611 -7.041 20.383 1.00 91.38 295 TYR A C 1
ATOM 2347 O O . TYR A 1 295 ? -3.263 -8.142 20.823 1.00 91.38 295 TYR A O 1
ATOM 2355 N N . HIS A 1 296 ? -3.181 -6.54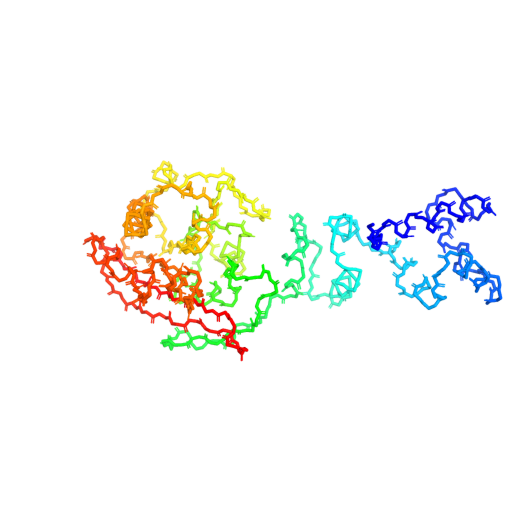6 19.221 1.00 94.06 296 HIS A N 1
ATOM 2356 C CA . HIS A 1 296 ? -2.100 -7.142 18.442 1.00 94.06 296 HIS A CA 1
ATOM 2357 C C . HIS A 1 296 ? -0.989 -6.130 18.203 1.00 94.06 296 HIS A C 1
ATOM 2359 O O . HIS A 1 296 ? -1.243 -4.984 17.843 1.00 94.06 296 HIS A O 1
ATOM 2365 N N . LEU A 1 297 ? 0.247 -6.593 18.326 1.00 94.75 297 LEU A N 1
ATOM 2366 C CA . LEU A 1 297 ? 1.434 -5.883 17.892 1.00 94.75 297 LEU A CA 1
ATOM 2367 C C . LEU A 1 297 ? 1.953 -6.548 16.618 1.00 94.75 297 LEU A C 1
ATOM 2369 O O . LEU A 1 297 ? 2.505 -7.647 16.660 1.00 94.75 297 LEU A O 1
ATOM 2373 N N . ALA A 1 298 ? 1.778 -5.898 15.474 1.00 95.00 298 ALA A N 1
ATOM 2374 C CA . ALA A 1 298 ? 2.404 -6.344 14.242 1.00 95.00 298 ALA A CA 1
ATOM 2375 C C . ALA A 1 298 ? 3.755 -5.652 14.070 1.00 95.00 298 ALA A C 1
ATOM 2377 O O . ALA A 1 298 ? 3.810 -4.437 14.168 1.00 95.00 298 ALA A O 1
ATOM 2378 N N . VAL A 1 299 ? 4.829 -6.384 13.776 1.00 94.00 299 VAL A N 1
ATOM 2379 C CA . VAL A 1 299 ? 6.178 -5.822 13.586 1.00 94.00 299 VAL A CA 1
ATOM 2380 C C . VAL A 1 299 ? 6.795 -6.388 12.315 1.00 94.00 299 VAL A C 1
ATOM 2382 O O . VAL A 1 299 ? 6.665 -7.582 12.023 1.00 94.00 299 VAL A O 1
ATOM 2385 N N . SER A 1 300 ? 7.475 -5.549 11.538 1.00 93.00 300 SER A N 1
ATOM 2386 C CA . SER A 1 300 ? 8.217 -6.029 10.382 1.00 93.00 300 SER A CA 1
ATOM 2387 C C . SER A 1 300 ? 9.402 -6.892 10.826 1.00 93.00 300 SER A C 1
ATOM 2389 O O . SER A 1 300 ? 10.026 -6.642 11.854 1.00 93.00 300 SER A O 1
ATOM 2391 N N . ARG A 1 301 ? 9.767 -7.904 10.034 1.00 91.31 301 ARG A N 1
ATOM 2392 C CA . ARG A 1 301 ? 10.884 -8.824 10.333 1.00 91.31 301 ARG A CA 1
ATOM 2393 C C . ARG A 1 301 ? 12.242 -8.114 10.479 1.00 91.31 301 ARG A C 1
ATOM 2395 O O . ARG A 1 301 ? 13.154 -8.682 11.064 1.00 91.31 301 ARG A O 1
ATOM 2402 N N . ASP A 1 302 ? 12.380 -6.894 9.956 1.00 90.94 302 ASP A N 1
ATOM 2403 C CA . ASP A 1 302 ? 13.567 -6.040 10.113 1.00 90.94 302 ASP A CA 1
ATOM 2404 C C . ASP A 1 302 ? 13.467 -5.033 11.280 1.00 90.94 302 ASP A C 1
ATOM 2406 O O . ASP A 1 302 ? 14.390 -4.247 11.489 1.00 90.94 302 ASP A O 1
ATOM 2410 N N . GLY A 1 303 ? 12.349 -5.026 12.016 1.00 89.12 303 GLY A N 1
ATOM 2411 C CA . GLY A 1 303 ? 12.092 -4.159 13.169 1.00 89.12 303 GLY A CA 1
ATOM 2412 C C . GLY A 1 303 ? 11.828 -2.685 12.841 1.00 89.12 303 GLY A C 1
ATOM 2413 O O . GLY A 1 303 ? 11.772 -1.857 13.748 1.00 89.12 303 GLY A O 1
ATOM 2414 N N . ARG A 1 304 ? 11.698 -2.307 11.562 1.00 87.62 304 ARG A N 1
ATOM 2415 C CA . ARG A 1 304 ? 11.592 -0.892 11.154 1.00 87.62 304 ARG A CA 1
ATOM 2416 C C . ARG A 1 304 ? 10.162 -0.354 11.133 1.00 87.62 304 ARG A C 1
ATOM 2418 O O . ARG A 1 304 ? 9.968 0.853 11.318 1.00 87.62 304 ARG A O 1
ATOM 2425 N N . GLN A 1 305 ? 9.174 -1.220 10.941 1.00 90.44 305 GLN A N 1
ATOM 2426 C CA . GLN A 1 305 ? 7.746 -0.901 10.903 1.00 90.44 305 GLN A CA 1
ATOM 2427 C C . GLN A 1 305 ? 7.015 -1.683 11.992 1.00 90.44 305 GLN A C 1
ATOM 2429 O O . GLN A 1 305 ? 7.346 -2.837 12.257 1.00 90.44 305 GLN A O 1
ATOM 2434 N N . ASP A 1 306 ? 5.999 -1.074 12.585 1.00 92.19 306 ASP A N 1
ATOM 2435 C CA . ASP A 1 306 ? 5.073 -1.759 13.479 1.00 92.19 306 ASP A CA 1
ATOM 2436 C C . ASP A 1 306 ? 3.699 -1.105 13.440 1.00 92.19 306 ASP A C 1
ATOM 2438 O O . ASP A 1 306 ? 3.555 0.044 13.028 1.00 92.19 306 ASP A O 1
ATOM 2442 N N . TRP A 1 307 ? 2.708 -1.890 13.848 1.00 93.00 307 TRP A N 1
ATOM 2443 C CA . TRP A 1 307 ? 1.320 -1.496 13.969 1.00 93.00 307 TRP A CA 1
ATOM 2444 C C . TRP A 1 307 ? 0.764 -2.036 15.279 1.00 93.00 307 TRP A C 1
ATOM 2446 O O . TRP A 1 307 ? 0.758 -3.244 15.524 1.00 93.00 307 TRP A O 1
ATOM 2456 N N . HIS A 1 308 ? 0.268 -1.127 16.101 1.00 92.06 308 HIS A N 1
ATOM 2457 C CA . HIS A 1 308 ? -0.489 -1.410 17.303 1.00 92.06 308 HIS A CA 1
ATOM 2458 C C . HIS A 1 308 ? -1.963 -1.465 16.908 1.00 92.06 308 HIS A C 1
ATOM 2460 O O . HIS A 1 308 ? -2.550 -0.467 16.492 1.00 92.06 308 HIS A O 1
ATOM 2466 N N . VAL A 1 309 ? -2.548 -2.655 16.986 1.00 93.44 309 VAL A N 1
ATOM 2467 C CA . VAL A 1 309 ? -3.935 -2.910 16.607 1.00 93.44 309 VAL A CA 1
ATOM 2468 C C . VAL A 1 309 ? -4.747 -3.141 17.863 1.00 93.44 309 VAL A C 1
ATOM 2470 O O . VAL A 1 309 ? -4.612 -4.169 18.527 1.00 93.44 309 VAL A O 1
ATOM 2473 N N . PHE A 1 310 ? -5.651 -2.220 18.143 1.00 91.56 310 PHE A N 1
ATOM 2474 C CA . PHE A 1 310 ? -6.603 -2.354 19.228 1.00 91.56 310 PHE A CA 1
ATOM 2475 C C . PHE A 1 310 ? -7.971 -2.731 18.668 1.00 91.56 310 PHE A C 1
ATOM 2477 O O . PHE A 1 310 ? -8.476 -2.080 17.751 1.00 91.56 310 PHE A O 1
ATOM 2484 N N . VAL A 1 311 ? -8.570 -3.794 19.204 1.00 92.81 311 VAL A N 1
ATOM 2485 C CA . VAL A 1 311 ? -9.818 -4.353 18.682 1.00 92.81 311 VAL A CA 1
ATOM 2486 C C . VAL A 1 311 ? -10.924 -4.263 19.722 1.00 92.81 311 VAL A C 1
ATOM 2488 O O . VAL A 1 311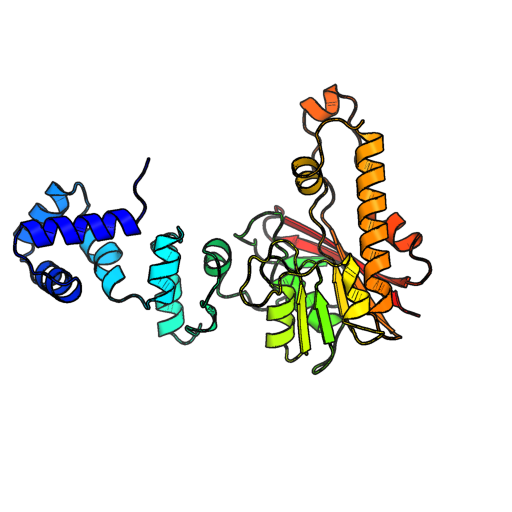 ? -10.835 -4.872 20.793 1.00 92.81 311 VAL A O 1
ATOM 2491 N N . GLY A 1 312 ? -11.982 -3.535 19.371 1.00 91.31 312 GLY A N 1
ATOM 2492 C CA . GLY A 1 312 ? -13.224 -3.427 20.130 1.00 91.31 312 GLY A CA 1
ATOM 2493 C C . GLY A 1 312 ? -14.380 -4.164 19.454 1.00 91.31 312 GLY A C 1
ATOM 2494 O O . GLY A 1 312 ? -14.398 -4.345 18.238 1.00 91.31 312 GLY A O 1
ATOM 2495 N N . GLU A 1 313 ? -15.355 -4.588 20.247 1.00 93.06 313 GLU A N 1
ATOM 2496 C CA . GLU A 1 313 ? -16.606 -5.208 19.811 1.00 93.06 313 GLU A CA 1
ATOM 2497 C C . GLU A 1 313 ? -17.793 -4.302 20.123 1.00 93.06 313 GLU A C 1
ATOM 2499 O O . GLU A 1 313 ? -17.933 -3.840 21.254 1.00 93.06 313 GLU A O 1
ATOM 2504 N N . ALA A 1 314 ? -18.654 -4.088 19.130 1.00 90.62 314 ALA A N 1
ATOM 2505 C CA . ALA A 1 314 ? -19.913 -3.378 19.307 1.00 90.62 314 ALA A CA 1
ATOM 2506 C C . ALA A 1 314 ? -20.941 -4.262 20.035 1.00 90.62 314 ALA A C 1
ATOM 2508 O O . ALA A 1 314 ? -21.142 -5.420 19.649 1.00 90.62 314 ALA A O 1
ATOM 2509 N N . GLY A 1 315 ? -21.569 -3.699 21.073 1.00 82.19 315 GLY A N 1
ATOM 2510 C CA . GLY A 1 315 ? -22.660 -4.328 21.837 1.00 82.19 315 GLY A CA 1
ATOM 2511 C C . GLY A 1 315 ? -23.960 -4.512 21.059 1.00 82.19 315 GLY A C 1
ATOM 2512 O O . GLY A 1 315 ? -24.141 -3.855 20.010 1.00 82.19 315 GLY A O 1
#

Nearest PDB structures (foldseek):
  5wwr-assembly2_B  TM=6.288E-01  e=1.879E-04  Homo sapiens
  6kdq-assembly1_A  TM=5.648E-01  e=1.846E-03  Homo sapiens
  5wwt-assembly2_B  TM=5.536E-01  e=2.781E-03  Homo sapiens
  5wws-assembly1_A  TM=5.417E-01  e=3.952E-03  Homo sapiens
  5wwt-assembly1_A  TM=5.029E-01  e=3.315E-03  Homo sapiens

Radius of gyration: 24.17 Å; Cα contacts (8 Å, |Δi|>4): 524; chains: 1; bounding box: 56×44×67 Å